Protein AF-A0A7C0YLP0-F1 (afdb_monomer_lite)

Sequence (338 aa):
MDNWIPLNLKWEYGKPENYNTPFTDHGLEYGAGDETVPERSNIDFTGLDNVIIESSHNDIVTDAQKEVIEELTGIEPTEEVRMNIFKKFLLVRIFSPADFMVIVPDGKRVGKDFAGGEAVNEIPGAFYSGFDGDIEFAVIPEPMDGEYKIELEGTGDGEYTLSASFIDDEQDIDRDFTGNIQIGQNQRFNLVYDSEKEEPISDLEPEAVVVSIDSTIADIETIYEKGWITKTSDKKLLIRQLKHLERKLKHFDRKTERIEKLIRKIENNPKINPKKKEKILKRLNQKLEKVSEQRQRTINKRLGSLERILNRIKIKDGISEQGYDIIMSDINYLRNNL

pLDDT: mean 85.92, std 12.03, range [35.47, 97.94]

Radius of gyration: 32.49 Å; chains: 1; bounding box: 109×61×80 Å

Foldseek 3Di:
DDPDDDDPCCADPNAGPCLVPPPDPSSPDDDQCNVHRHCVVVVVDPPDDDDDDPDFPQCCCQRCVQVVCCVVPVDGDPDGDDDCPQQKKKKKKKADDKWKWKQAPVGAIATADPVVRDTGDRAPPKDWPHDPDRMTMIIHGPGDFFKMKMKMAGCAWFKMKIKIWMDGRPDIDIAMDIDTDHHGDMWMWIWGAQPVDPRRIDHTDIPPPLLDLVVLLVLLVVQVVVCQQVDPVLNVVLNVLSVVLVVVVVVLVVVLVVLVVVLVVLVPDPPDDPVRSVVVNVVSVVVNVVSVVVNLVSLCVSLVVSLVSLVVCVVVSRGHPVSSVVSVVSSVSSSVPD

Structure (mmCIF, N/CA/C/O backbone):
data_AF-A0A7C0YLP0-F1
#
_entry.id   AF-A0A7C0YLP0-F1
#
loop_
_atom_site.group_PDB
_atom_site.id
_atom_site.type_symbol
_atom_site.label_atom_id
_atom_site.label_alt_id
_atom_site.label_comp_id
_atom_site.label_asym_id
_atom_site.label_entity_id
_atom_site.label_seq_id
_atom_site.pdbx_PDB_ins_code
_atom_site.Cartn_x
_atom_site.Cartn_y
_atom_site.Cartn_z
_atom_site.occupancy
_atom_site.B_iso_or_equiv
_atom_site.auth_seq_id
_atom_site.auth_comp_id
_atom_site.auth_asym_id
_atom_site.auth_atom_id
_atom_site.pdbx_PDB_model_num
ATOM 1 N N . MET A 1 1 ? 77.241 0.428 -4.604 1.00 35.47 1 MET A N 1
ATOM 2 C CA . MET A 1 1 ? 76.033 0.799 -3.844 1.00 35.47 1 MET A CA 1
ATOM 3 C C . MET A 1 1 ? 74.990 1.092 -4.894 1.00 35.47 1 MET A C 1
ATOM 5 O O . MET A 1 1 ? 74.988 2.187 -5.438 1.00 35.47 1 MET A O 1
ATOM 9 N N . ASP A 1 2 ? 74.250 0.058 -5.284 1.00 35.62 2 ASP A N 1
ATOM 10 C CA . ASP A 1 2 ? 73.202 0.182 -6.291 1.00 35.62 2 ASP A CA 1
ATOM 11 C C . ASP A 1 2 ? 71.990 0.845 -5.648 1.00 35.62 2 ASP A C 1
ATOM 13 O O . ASP A 1 2 ? 71.405 0.324 -4.698 1.00 35.62 2 ASP A O 1
ATOM 17 N N . ASN A 1 3 ? 71.658 2.027 -6.158 1.00 37.34 3 ASN A N 1
ATOM 18 C CA . ASN A 1 3 ? 70.429 2.729 -5.836 1.00 37.34 3 ASN A CA 1
ATOM 19 C C . ASN A 1 3 ? 69.275 1.994 -6.520 1.00 37.34 3 ASN A C 1
ATOM 21 O O . ASN A 1 3 ? 68.977 2.225 -7.690 1.00 37.34 3 ASN A O 1
ATOM 25 N N . TRP A 1 4 ? 68.645 1.090 -5.777 1.00 36.94 4 TRP A N 1
ATOM 26 C CA . TRP A 1 4 ? 67.333 0.556 -6.112 1.00 36.94 4 TRP A CA 1
ATOM 27 C C . TRP A 1 4 ? 66.317 1.697 -5.977 1.00 36.94 4 TRP A C 1
ATOM 29 O O . TRP A 1 4 ? 66.005 2.137 -4.872 1.00 36.94 4 TRP A O 1
ATOM 39 N N . ILE A 1 5 ? 65.854 2.224 -7.108 1.00 39.66 5 ILE A N 1
ATOM 40 C CA . ILE A 1 5 ? 64.680 3.098 -7.161 1.00 39.66 5 ILE A CA 1
ATOM 41 C C . ILE A 1 5 ? 63.473 2.170 -6.953 1.00 39.66 5 ILE A C 1
ATOM 43 O O . ILE A 1 5 ? 63.305 1.257 -7.766 1.00 39.66 5 ILE A O 1
ATOM 47 N N . PRO A 1 6 ? 62.662 2.317 -5.889 1.00 43.72 6 PRO A N 1
ATOM 48 C CA . PRO A 1 6 ? 61.496 1.467 -5.723 1.00 43.72 6 PRO A CA 1
ATOM 49 C C . PRO A 1 6 ? 60.481 1.804 -6.815 1.00 43.72 6 PRO A C 1
ATOM 51 O O . PRO A 1 6 ? 60.233 2.977 -7.099 1.00 43.72 6 PRO A O 1
ATOM 54 N N . LEU A 1 7 ? 59.897 0.766 -7.419 1.00 50.47 7 LEU A N 1
ATOM 55 C CA . LEU A 1 7 ? 58.666 0.903 -8.189 1.00 50.47 7 LEU A CA 1
ATOM 56 C C . LEU A 1 7 ? 57.634 1.658 -7.346 1.00 50.47 7 LEU A C 1
ATOM 58 O O . LEU A 1 7 ? 57.505 1.397 -6.151 1.00 50.47 7 LEU A O 1
ATOM 62 N N . ASN A 1 8 ? 56.916 2.571 -7.994 1.00 56.75 8 ASN A N 1
ATOM 63 C CA . ASN A 1 8 ? 55.817 3.342 -7.426 1.00 56.75 8 ASN A CA 1
ATOM 64 C C . ASN A 1 8 ? 54.749 2.370 -6.874 1.00 56.75 8 ASN A C 1
ATOM 66 O O . ASN A 1 8 ? 53.945 1.820 -7.629 1.00 56.75 8 ASN A O 1
ATOM 70 N N . LEU A 1 9 ? 54.823 2.058 -5.578 1.00 57.59 9 LEU A N 1
ATOM 71 C CA . LEU A 1 9 ? 53.992 1.061 -4.902 1.00 57.59 9 LEU A CA 1
ATOM 72 C C . LEU A 1 9 ? 52.689 1.720 -4.452 1.00 57.59 9 LEU A C 1
ATOM 74 O O . LEU A 1 9 ? 52.486 1.965 -3.268 1.00 57.59 9 LEU A O 1
ATOM 78 N N . LYS A 1 10 ? 51.785 1.929 -5.414 1.00 65.81 10 LYS A N 1
ATOM 79 C CA . LYS A 1 10 ? 50.431 2.454 -5.168 1.00 65.81 10 LYS A CA 1
ATOM 80 C C . LYS A 1 10 ? 49.615 1.611 -4.180 1.00 65.81 10 LYS A C 1
ATOM 82 O O . LYS A 1 10 ? 48.641 2.085 -3.609 1.00 65.81 10 LYS A O 1
ATOM 87 N N . TRP A 1 11 ? 50.021 0.355 -3.980 1.00 66.25 11 TRP A N 1
ATOM 88 C CA . TRP A 1 11 ? 49.381 -0.612 -3.093 1.00 66.25 11 TRP A CA 1
ATOM 89 C C . TRP A 1 11 ? 50.434 -1.402 -2.310 1.00 66.25 11 TRP A C 1
ATOM 91 O O . TRP A 1 11 ? 50.861 -2.485 -2.717 1.00 66.25 11 TRP A O 1
ATOM 101 N N . GLU A 1 12 ? 50.878 -0.866 -1.173 1.00 61.00 12 GLU A N 1
ATOM 102 C CA . GLU A 1 12 ? 51.834 -1.546 -0.294 1.00 61.00 12 GLU A CA 1
ATOM 103 C C . GLU A 1 12 ? 51.082 -2.351 0.783 1.00 61.00 12 GLU A C 1
ATOM 105 O O . GLU A 1 12 ? 50.365 -1.793 1.612 1.00 61.00 12 GLU A O 1
ATOM 110 N N . TYR A 1 13 ? 51.247 -3.680 0.797 1.00 71.06 13 TYR A N 1
ATOM 111 C CA . TYR A 1 13 ? 50.590 -4.607 1.743 1.00 71.06 13 TYR A CA 1
ATOM 112 C C . TYR A 1 13 ? 49.053 -4.653 1.661 1.00 71.06 13 TYR A C 1
ATOM 114 O O . TYR A 1 13 ? 48.384 -4.855 2.675 1.00 71.06 13 TYR A O 1
ATOM 122 N N . GLY A 1 14 ? 48.486 -4.481 0.463 1.00 67.69 14 GLY A N 1
ATOM 123 C CA . GLY A 1 14 ? 47.036 -4.580 0.249 1.00 67.69 14 GLY A CA 1
ATOM 124 C C . GLY A 1 14 ? 46.239 -3.383 0.771 1.00 67.69 14 GLY A C 1
ATOM 125 O O . GLY A 1 14 ? 45.028 -3.484 0.935 1.00 67.69 14 GLY A O 1
ATOM 126 N N . LYS A 1 15 ? 46.910 -2.258 1.032 1.00 71.00 15 LYS A N 1
ATOM 127 C CA . LYS A 1 15 ? 46.286 -0.961 1.306 1.00 71.00 15 LYS A CA 1
ATOM 128 C C . LYS A 1 15 ? 46.794 0.071 0.291 1.00 71.00 15 LYS A C 1
ATOM 130 O O . LYS A 1 15 ? 47.968 -0.021 -0.086 1.00 71.00 15 LYS A O 1
ATOM 135 N N . PRO A 1 16 ? 45.952 1.029 -0.125 1.00 73.31 16 PRO A N 1
ATOM 136 C CA . PRO A 1 16 ? 46.388 2.114 -0.988 1.00 73.31 16 PRO A CA 1
ATOM 137 C C . PRO A 1 16 ? 47.516 2.920 -0.340 1.00 73.31 16 PRO A C 1
ATOM 139 O O . PRO A 1 16 ? 47.592 3.043 0.893 1.00 73.31 16 PRO A O 1
ATOM 142 N N . GLU A 1 17 ? 48.391 3.490 -1.161 1.00 72.62 17 GLU A N 1
ATOM 143 C CA . GLU A 1 17 ? 49.342 4.489 -0.689 1.00 72.62 17 GLU A CA 1
ATOM 144 C C . GLU A 1 17 ? 48.602 5.663 -0.030 1.00 72.62 17 GLU A C 1
ATOM 146 O O . GLU A 1 17 ? 47.469 5.974 -0.366 1.00 72.62 17 GLU A O 1
ATOM 151 N N . ASN A 1 18 ? 49.197 6.291 0.985 1.00 72.75 18 ASN A N 1
ATOM 152 C CA . ASN A 1 18 ? 48.604 7.446 1.675 1.00 72.75 18 ASN A CA 1
ATOM 153 C C . ASN A 1 18 ? 47.229 7.231 2.348 1.00 72.75 18 ASN A C 1
ATOM 155 O O . ASN A 1 18 ? 46.680 8.188 2.886 1.00 72.75 18 ASN A O 1
ATOM 159 N N . TYR A 1 19 ? 46.715 5.997 2.459 1.00 74.12 19 TYR A N 1
ATOM 160 C CA . TYR A 1 19 ? 45.408 5.705 3.076 1.00 74.12 19 TYR A CA 1
ATOM 161 C C . TYR A 1 19 ? 45.197 6.335 4.468 1.00 74.12 19 TYR A C 1
ATOM 163 O O . TYR A 1 19 ? 44.098 6.759 4.807 1.00 74.12 19 TYR A O 1
ATOM 171 N N . ASN A 1 20 ? 46.247 6.451 5.289 1.00 76.06 20 ASN A N 1
ATOM 172 C CA . ASN A 1 20 ? 46.161 7.052 6.630 1.00 76.06 20 ASN A CA 1
ATOM 173 C C . ASN A 1 20 ? 46.628 8.518 6.691 1.00 76.06 20 ASN A C 1
ATOM 175 O O . ASN A 1 20 ? 46.744 9.072 7.785 1.00 76.06 20 ASN A O 1
ATOM 179 N N . THR A 1 21 ? 46.945 9.137 5.553 1.00 76.12 21 THR A N 1
ATOM 180 C CA . THR A 1 21 ? 47.489 10.496 5.488 1.00 76.12 21 THR A CA 1
ATOM 181 C C . THR A 1 21 ? 46.343 11.509 5.378 1.00 76.12 21 THR A C 1
ATOM 183 O O . THR A 1 21 ? 45.609 11.495 4.390 1.00 76.12 21 THR A O 1
ATOM 186 N N . PRO A 1 22 ? 46.163 12.411 6.363 1.00 64.31 22 PRO A N 1
ATOM 187 C CA . PRO A 1 22 ? 45.116 13.428 6.307 1.00 64.31 22 PRO A CA 1
ATOM 188 C C . PRO A 1 22 ? 45.307 14.378 5.118 1.00 64.31 22 PRO A C 1
ATOM 190 O O . PRO A 1 22 ? 46.433 14.791 4.845 1.00 64.31 22 PRO A O 1
ATOM 193 N N . PHE A 1 23 ? 44.204 14.782 4.479 1.00 68.56 23 PHE A N 1
ATOM 194 C CA . PHE A 1 23 ? 44.177 15.721 3.343 1.00 68.56 23 PHE A CA 1
ATOM 195 C C . PHE A 1 23 ? 44.865 15.210 2.063 1.00 68.56 23 PHE A C 1
ATOM 197 O O . PHE A 1 23 ? 45.427 15.999 1.305 1.00 68.56 23 PHE A O 1
ATOM 204 N N . THR A 1 24 ? 44.810 13.900 1.822 1.00 73.12 24 THR A N 1
ATOM 205 C CA . THR A 1 24 ? 45.203 13.272 0.550 1.00 73.12 24 THR A CA 1
ATOM 206 C C . THR A 1 24 ? 43.999 12.567 -0.076 1.00 73.12 24 THR A C 1
ATOM 208 O O . THR A 1 24 ? 42.928 12.521 0.528 1.00 73.12 24 THR A O 1
ATOM 211 N N . ASP A 1 25 ? 44.165 12.014 -1.271 1.00 61.22 25 ASP A N 1
ATOM 212 C CA . ASP A 1 25 ? 43.184 11.132 -1.919 1.00 61.22 25 ASP A CA 1
ATOM 213 C C . ASP A 1 25 ? 43.055 9.758 -1.235 1.00 61.22 25 ASP A C 1
ATOM 215 O O . ASP A 1 25 ? 42.275 8.919 -1.676 1.00 61.22 25 ASP A O 1
ATOM 219 N N . HIS A 1 26 ? 43.810 9.513 -0.155 1.00 74.44 26 HIS A N 1
ATOM 220 C CA . HIS A 1 26 ? 43.856 8.234 0.548 1.00 74.44 26 HIS A CA 1
ATOM 221 C C . HIS A 1 26 ? 44.195 7.048 -0.380 1.00 74.44 26 HIS A C 1
ATOM 223 O O . HIS A 1 26 ? 43.825 5.911 -0.079 1.00 74.44 26 HIS A O 1
ATOM 229 N N . GLY A 1 27 ? 44.896 7.318 -1.489 1.00 68.19 27 GLY A N 1
ATOM 230 C CA . GLY A 1 27 ? 45.290 6.337 -2.498 1.00 68.19 27 GLY A CA 1
ATOM 231 C C . GLY A 1 27 ? 44.167 5.883 -3.432 1.00 68.19 27 GLY A C 1
ATOM 232 O O . GLY A 1 27 ? 44.321 4.867 -4.110 1.00 68.19 27 GLY A O 1
ATOM 233 N N . LEU A 1 28 ? 43.045 6.611 -3.488 1.00 65.81 28 LEU A N 1
ATOM 234 C CA . LEU A 1 28 ? 42.048 6.483 -4.557 1.00 65.81 28 LEU A CA 1
ATOM 235 C C . LEU A 1 28 ? 42.566 7.171 -5.826 1.00 65.81 28 LEU A C 1
ATOM 237 O O . LEU A 1 28 ? 42.158 8.277 -6.171 1.00 65.81 28 LEU A O 1
ATOM 241 N N . GLU A 1 29 ? 43.488 6.504 -6.513 1.00 67.38 29 GLU A N 1
ATOM 242 C CA . GLU A 1 29 ? 43.955 6.919 -7.831 1.00 67.38 29 GLU A CA 1
ATOM 243 C C . GLU A 1 29 ? 43.323 6.037 -8.905 1.00 67.38 29 GLU A C 1
ATOM 245 O O . GLU A 1 29 ? 43.535 4.823 -8.902 1.00 67.38 29 GLU A O 1
ATOM 250 N N . TYR A 1 30 ? 42.619 6.649 -9.859 1.00 64.44 30 TYR A N 1
ATOM 251 C CA . TYR A 1 30 ? 42.184 5.948 -11.063 1.00 64.44 30 TYR A CA 1
ATOM 252 C C . TYR A 1 30 ? 43.408 5.496 -11.874 1.00 64.44 30 TYR A C 1
ATOM 254 O O . TYR A 1 30 ? 44.269 6.289 -12.272 1.00 64.44 30 TYR A O 1
ATOM 262 N N . GLY A 1 31 ? 43.514 4.191 -12.079 1.00 66.44 31 GLY A N 1
ATOM 263 C CA . GLY A 1 31 ? 44.434 3.551 -12.997 1.00 66.44 31 GLY A CA 1
ATOM 264 C C . GLY A 1 31 ? 43.904 3.542 -14.429 1.00 66.44 31 GLY A C 1
ATOM 265 O O . GLY A 1 31 ? 42.732 3.792 -14.708 1.00 66.44 31 GLY A O 1
ATOM 266 N N . ALA A 1 32 ? 44.789 3.203 -15.367 1.00 62.12 32 ALA A N 1
ATOM 267 C CA . ALA A 1 32 ? 44.358 2.859 -16.715 1.00 62.12 32 ALA A CA 1
ATOM 268 C C . ALA A 1 32 ? 43.469 1.615 -16.624 1.00 62.12 32 ALA A C 1
ATOM 270 O O . ALA A 1 32 ? 43.961 0.553 -16.237 1.00 62.12 32 ALA A O 1
ATOM 271 N N . GLY A 1 33 ? 42.197 1.738 -16.993 1.00 63.22 33 GLY A N 1
ATOM 272 C CA . GLY A 1 33 ? 41.247 0.636 -16.869 1.00 63.22 33 GLY A CA 1
ATOM 273 C C . GLY A 1 33 ? 40.014 0.930 -16.018 1.00 63.22 33 GLY A C 1
ATOM 274 O O . GLY A 1 33 ? 39.026 0.209 -16.121 1.00 63.22 33 GLY A O 1
ATOM 275 N N . ASP A 1 34 ? 40.086 1.950 -15.160 1.00 65.88 34 ASP A N 1
ATOM 276 C CA . ASP A 1 34 ? 39.103 2.108 -14.083 1.00 65.88 34 ASP A CA 1
ATOM 277 C C . ASP A 1 34 ? 37.809 2.805 -14.536 1.00 65.88 34 ASP A C 1
ATOM 279 O O . ASP A 1 34 ? 36.763 2.595 -13.931 1.00 65.88 34 ASP A O 1
ATOM 283 N N . GLU A 1 35 ? 37.857 3.579 -15.624 1.00 65.31 35 GLU A N 1
ATOM 284 C CA . GLU A 1 35 ? 36.665 4.146 -16.280 1.00 65.31 35 GLU A CA 1
ATOM 285 C C . GLU A 1 35 ? 36.231 3.316 -17.504 1.00 65.31 35 GLU A C 1
ATOM 287 O O . GLU A 1 35 ? 35.051 3.231 -17.827 1.00 65.31 35 GLU A O 1
ATOM 292 N N . THR A 1 36 ? 37.187 2.687 -18.195 1.00 65.06 36 THR A N 1
ATOM 293 C CA . THR A 1 36 ? 36.993 1.889 -19.420 1.00 65.06 36 THR A CA 1
ATOM 294 C C . THR A 1 36 ? 38.102 0.846 -19.538 1.00 65.06 36 THR A C 1
ATOM 296 O O . THR A 1 36 ? 39.122 0.976 -18.876 1.00 65.06 36 THR A O 1
ATOM 299 N N . VAL A 1 37 ? 37.970 -0.169 -20.399 1.00 66.12 37 VAL A N 1
ATOM 300 C CA . VAL A 1 37 ? 39.034 -1.173 -20.617 1.00 66.12 37 VAL A CA 1
ATOM 301 C C . VAL A 1 37 ? 40.363 -0.485 -20.986 1.00 66.12 37 VAL A C 1
ATOM 303 O O . VAL A 1 37 ? 40.388 0.324 -21.912 1.00 66.12 37 VAL A O 1
ATOM 306 N N . PRO A 1 38 ? 41.495 -0.807 -20.326 1.00 69.44 38 PRO A N 1
ATOM 307 C CA . PRO A 1 38 ? 42.743 -0.105 -20.593 1.00 69.44 38 PRO A CA 1
ATOM 308 C C . PRO A 1 38 ? 43.252 -0.404 -22.002 1.00 69.44 38 PRO A C 1
ATOM 310 O O . PRO A 1 38 ? 43.306 -1.574 -22.386 1.00 69.44 38 PRO A O 1
ATOM 313 N N . GLU A 1 39 ? 43.750 0.617 -22.712 1.00 67.00 39 GLU A N 1
ATOM 314 C CA . GLU A 1 39 ? 44.355 0.484 -24.054 1.00 67.00 39 GLU A CA 1
ATOM 315 C C . GLU A 1 39 ? 45.426 -0.613 -24.112 1.00 67.00 39 GLU A C 1
ATOM 317 O O . GLU A 1 39 ? 45.575 -1.312 -25.113 1.00 67.00 39 GLU A O 1
ATOM 322 N N . ARG A 1 40 ? 46.145 -0.831 -23.003 1.00 68.94 40 ARG A N 1
ATOM 323 C CA . ARG A 1 40 ? 47.145 -1.897 -22.879 1.00 68.94 40 ARG A CA 1
ATOM 324 C C . ARG A 1 40 ? 46.578 -3.295 -23.145 1.00 68.94 40 ARG A C 1
ATOM 326 O O . ARG A 1 40 ? 47.308 -4.128 -23.668 1.00 68.94 40 ARG A O 1
ATOM 333 N N . SER A 1 41 ? 45.307 -3.541 -22.834 1.00 67.69 41 SER A N 1
ATOM 334 C CA . SER A 1 41 ? 44.639 -4.817 -23.130 1.00 67.69 41 SER A CA 1
ATOM 335 C C . SER A 1 41 ? 44.500 -5.070 -24.633 1.00 67.69 41 SER A C 1
ATOM 337 O O . SER A 1 41 ? 44.342 -6.216 -25.039 1.00 67.69 41 SER A O 1
ATOM 339 N N . ASN A 1 42 ? 44.578 -4.015 -25.451 1.00 68.00 42 ASN A N 1
ATOM 340 C CA . ASN A 1 42 ? 44.525 -4.086 -26.907 1.00 68.00 42 ASN A CA 1
ATOM 341 C C . ASN A 1 42 ? 45.931 -4.114 -27.553 1.00 68.00 42 ASN A C 1
ATOM 343 O O . ASN A 1 42 ? 46.138 -4.744 -28.583 1.00 68.00 42 ASN A O 1
ATOM 347 N N . ILE A 1 43 ? 46.934 -3.488 -26.921 1.00 66.75 43 ILE A N 1
ATOM 348 C CA . ILE A 1 43 ? 48.304 -3.338 -27.466 1.00 66.75 43 ILE A CA 1
ATOM 349 C C . ILE A 1 43 ? 49.049 -4.677 -27.662 1.00 66.75 43 ILE A C 1
ATOM 351 O O . ILE A 1 43 ? 49.944 -4.757 -28.505 1.00 66.75 43 ILE A O 1
ATOM 355 N N . ASP A 1 44 ? 48.691 -5.735 -26.928 1.00 68.75 44 ASP A N 1
ATOM 356 C CA . ASP A 1 44 ? 49.361 -7.043 -27.032 1.00 68.75 44 ASP A CA 1
ATOM 357 C C . ASP A 1 44 ? 48.915 -7.870 -28.263 1.00 68.75 44 ASP A C 1
ATOM 359 O O . ASP A 1 44 ? 49.525 -8.900 -28.578 1.00 68.75 44 ASP A O 1
ATOM 363 N N . PHE A 1 45 ? 47.902 -7.414 -29.011 1.00 72.19 45 PHE A N 1
ATOM 364 C CA . PHE A 1 45 ? 47.494 -8.022 -30.277 1.00 72.19 45 PHE A CA 1
ATOM 365 C C . PHE A 1 45 ? 48.296 -7.427 -31.444 1.00 72.19 45 PHE A C 1
ATOM 367 O O . PHE A 1 45 ? 48.057 -6.315 -31.904 1.00 72.19 45 PHE A O 1
ATOM 374 N N . THR A 1 46 ? 49.283 -8.179 -31.939 1.00 75.56 46 THR A N 1
ATOM 375 C CA . THR A 1 46 ? 50.138 -7.743 -33.059 1.00 75.56 46 THR A CA 1
ATOM 376 C C . THR A 1 46 ? 49.620 -8.250 -34.404 1.00 75.56 46 THR A C 1
ATOM 378 O O . THR A 1 46 ? 49.223 -9.407 -34.525 1.00 75.56 46 THR A O 1
ATOM 381 N N . GLY A 1 47 ? 49.671 -7.396 -35.433 1.00 75.31 47 GLY A N 1
ATOM 382 C CA . GLY A 1 47 ? 49.258 -7.748 -36.798 1.00 75.31 47 GLY A CA 1
ATOM 383 C C . GLY A 1 47 ? 47.752 -7.656 -37.066 1.00 75.31 47 GLY A C 1
ATOM 384 O O . GLY A 1 47 ? 47.303 -8.211 -38.064 1.00 75.31 47 GLY A O 1
ATOM 385 N N . LEU A 1 48 ? 47.006 -6.976 -36.192 1.00 76.56 48 LEU A N 1
ATOM 386 C CA . LEU A 1 48 ? 45.598 -6.623 -36.374 1.00 76.56 48 LEU A CA 1
ATOM 387 C C . LEU A 1 48 ? 45.459 -5.098 -36.438 1.00 76.56 48 LEU A C 1
ATOM 389 O O . LEU A 1 48 ? 46.266 -4.381 -35.839 1.00 76.56 48 LEU A O 1
ATOM 393 N N . ASP A 1 49 ? 44.442 -4.621 -37.150 1.00 76.31 49 ASP A N 1
ATOM 394 C CA . ASP A 1 49 ? 44.091 -3.205 -37.168 1.00 76.31 49 ASP A CA 1
ATOM 395 C C . ASP A 1 49 ? 43.284 -2.852 -35.913 1.00 76.31 49 ASP A C 1
ATOM 397 O O . ASP A 1 49 ? 42.361 -3.565 -35.516 1.00 76.31 49 ASP A O 1
ATOM 401 N N . ASN A 1 50 ? 43.652 -1.743 -35.269 1.00 75.19 50 ASN A N 1
ATOM 402 C CA . ASN A 1 50 ? 42.917 -1.224 -34.123 1.00 75.19 50 ASN A CA 1
ATOM 403 C C . ASN A 1 50 ? 41.753 -0.371 -34.604 1.00 75.19 50 ASN A C 1
ATOM 405 O O . ASN A 1 50 ? 41.964 0.667 -35.232 1.00 75.19 50 ASN A O 1
ATOM 409 N N . VAL A 1 51 ? 40.545 -0.777 -34.229 1.00 77.31 51 VAL A N 1
ATOM 410 C CA . VAL A 1 51 ? 39.325 -0.021 -34.491 1.00 77.31 51 VAL A CA 1
ATOM 411 C C . VAL A 1 51 ? 38.841 0.608 -33.188 1.00 77.31 51 VAL A C 1
ATOM 413 O O . VAL A 1 51 ? 38.646 -0.082 -32.189 1.00 77.31 51 VAL A O 1
ATOM 416 N N . ILE A 1 52 ? 38.713 1.935 -33.186 1.00 78.06 52 ILE A N 1
ATOM 417 C CA . ILE A 1 52 ? 38.211 2.711 -32.050 1.00 78.06 52 ILE A CA 1
ATOM 418 C C . ILE A 1 52 ? 36.897 3.344 -32.486 1.00 78.06 52 ILE A C 1
ATOM 420 O O . ILE A 1 52 ? 36.881 4.170 -33.397 1.00 78.06 52 ILE A O 1
ATOM 424 N N . ILE A 1 53 ? 35.819 2.960 -31.811 1.00 81.69 53 ILE A N 1
ATOM 425 C CA . ILE A 1 53 ? 34.467 3.439 -32.082 1.00 81.69 53 ILE A CA 1
ATOM 426 C C . ILE A 1 53 ? 34.038 4.283 -30.886 1.00 81.69 53 ILE A C 1
ATOM 428 O O . ILE A 1 53 ? 33.935 3.775 -29.769 1.00 81.69 53 ILE A O 1
ATOM 432 N N . GLU A 1 54 ? 33.796 5.572 -31.110 1.00 81.94 54 GLU A N 1
ATOM 433 C CA . GLU A 1 54 ? 33.161 6.429 -30.109 1.00 81.94 54 GLU A CA 1
ATOM 434 C C . GLU A 1 54 ? 31.663 6.110 -30.070 1.00 81.94 54 GLU A C 1
ATOM 436 O O . GLU A 1 54 ? 30.910 6.520 -30.951 1.00 81.94 54 GLU A O 1
ATOM 441 N N . SER A 1 55 ? 31.236 5.347 -29.064 1.00 78.94 55 SER A N 1
ATOM 442 C CA . SER A 1 55 ? 29.845 4.927 -28.892 1.00 78.94 55 SER A CA 1
ATOM 443 C C . SER A 1 55 ? 29.484 4.814 -27.411 1.00 78.94 55 SER A C 1
ATOM 445 O O . SER A 1 55 ? 30.357 4.626 -26.559 1.00 78.94 55 SER A O 1
ATOM 447 N N . SER A 1 56 ? 28.193 4.940 -27.099 1.00 74.00 56 SER A N 1
ATOM 448 C CA . SER A 1 56 ? 27.671 4.657 -25.761 1.00 74.00 56 SER A CA 1
ATOM 449 C C . SER A 1 56 ? 27.753 3.151 -25.474 1.00 74.00 56 SER A C 1
ATOM 451 O O . SER A 1 56 ? 27.823 2.326 -26.389 1.00 74.00 56 SER A O 1
ATOM 453 N N . HIS A 1 57 ? 27.711 2.755 -24.198 1.00 71.12 57 HIS A N 1
ATOM 454 C CA . HIS A 1 57 ? 27.742 1.331 -23.841 1.00 71.12 57 HIS A CA 1
ATOM 455 C C . HIS A 1 57 ? 26.570 0.549 -24.462 1.00 71.12 57 HIS A C 1
ATOM 457 O O . HIS A 1 57 ? 26.732 -0.608 -24.848 1.00 71.12 57 HIS A O 1
ATOM 463 N N . ASN A 1 58 ? 25.412 1.198 -24.605 1.00 70.06 58 ASN A N 1
ATOM 464 C CA . ASN A 1 58 ? 24.211 0.600 -25.180 1.00 70.06 58 ASN A CA 1
ATOM 465 C C . ASN A 1 58 ? 24.234 0.576 -26.715 1.00 70.06 58 ASN A C 1
ATOM 467 O O . ASN A 1 58 ? 23.673 -0.340 -27.316 1.00 70.06 58 ASN A O 1
ATOM 471 N N . ASP A 1 59 ? 24.920 1.519 -27.363 1.00 77.94 59 ASP A N 1
ATOM 472 C CA . ASP A 1 59 ? 24.964 1.606 -28.823 1.00 77.94 59 ASP A CA 1
ATOM 473 C C . ASP A 1 59 ? 26.154 0.868 -29.447 1.00 77.94 59 ASP A C 1
ATOM 475 O O . ASP A 1 59 ? 26.106 0.581 -30.642 1.00 77.94 59 ASP A O 1
ATOM 479 N N . ILE A 1 60 ? 27.174 0.474 -28.673 1.00 81.44 60 ILE A N 1
ATOM 480 C CA . ILE A 1 60 ? 28.441 -0.048 -29.218 1.00 81.44 60 ILE A CA 1
ATOM 481 C C . ILE A 1 60 ? 28.264 -1.239 -30.165 1.00 81.44 60 ILE A C 1
ATOM 483 O O . ILE A 1 60 ? 28.937 -1.323 -31.186 1.00 81.44 60 ILE A O 1
ATOM 487 N N . VAL A 1 61 ? 27.325 -2.146 -29.881 1.00 83.44 61 VAL A N 1
ATOM 488 C CA . VAL A 1 61 ? 27.042 -3.298 -30.756 1.00 83.44 61 VAL A CA 1
ATOM 489 C C . VAL A 1 61 ? 26.395 -2.849 -32.067 1.00 83.44 61 VAL A C 1
ATOM 491 O O . VAL A 1 61 ? 26.675 -3.406 -33.128 1.00 83.44 61 VAL A O 1
ATOM 494 N N . THR A 1 62 ? 25.531 -1.838 -31.997 1.00 84.25 62 THR A N 1
ATOM 495 C CA . THR A 1 62 ? 24.849 -1.265 -33.158 1.00 84.25 62 THR A CA 1
ATOM 496 C C . THR A 1 62 ? 25.821 -0.448 -34.000 1.00 84.25 62 THR A C 1
ATOM 498 O O . THR A 1 62 ? 25.851 -0.617 -35.216 1.00 84.25 62 THR A O 1
ATOM 501 N N . ASP A 1 63 ? 26.637 0.396 -33.378 1.00 86.50 63 ASP A N 1
ATOM 502 C CA . ASP A 1 63 ? 27.582 1.267 -34.074 1.00 86.50 63 ASP A CA 1
ATOM 503 C C . ASP A 1 63 ? 28.742 0.458 -34.681 1.00 86.50 63 ASP A C 1
ATOM 505 O O . ASP A 1 63 ? 29.158 0.736 -35.804 1.00 86.50 63 ASP A O 1
ATOM 509 N N . ALA A 1 64 ? 29.176 -0.625 -34.023 1.00 88.19 64 ALA A N 1
ATOM 510 C CA . ALA A 1 64 ? 30.196 -1.537 -34.548 1.00 88.19 64 ALA A CA 1
ATOM 511 C C . ALA A 1 64 ? 29.701 -2.490 -35.645 1.00 88.19 64 ALA A C 1
ATOM 513 O O . ALA A 1 64 ? 30.510 -3.169 -36.280 1.00 88.19 64 ALA A O 1
ATOM 514 N N . GLN A 1 65 ? 28.386 -2.586 -35.886 1.00 89.50 65 GLN A N 1
ATOM 515 C CA . GLN A 1 65 ? 27.830 -3.654 -36.724 1.00 89.50 65 GLN A CA 1
ATOM 516 C C . GLN A 1 65 ? 28.410 -3.663 -38.145 1.00 89.50 65 GLN A C 1
ATOM 518 O O . GLN A 1 65 ? 28.661 -4.732 -38.698 1.00 89.50 65 GLN A O 1
ATOM 523 N N . LYS A 1 66 ? 28.624 -2.483 -38.740 1.00 89.00 66 LYS A N 1
ATOM 524 C CA . LYS A 1 66 ? 29.068 -2.367 -40.134 1.00 89.00 66 LYS A CA 1
ATOM 525 C C . LYS A 1 66 ? 30.510 -2.814 -40.289 1.00 89.00 66 LYS A C 1
ATOM 527 O O . LYS A 1 66 ? 30.778 -3.652 -41.141 1.00 89.00 66 LYS A O 1
ATOM 532 N N . GLU A 1 67 ? 31.385 -2.322 -39.419 1.00 87.94 67 GLU A N 1
ATOM 533 C CA . GLU A 1 67 ? 32.809 -2.661 -39.410 1.00 87.94 67 GLU A CA 1
ATOM 534 C C . GLU A 1 67 ? 33.017 -4.153 -39.134 1.00 87.94 67 GLU A C 1
ATOM 536 O O . GLU A 1 67 ? 33.776 -4.817 -39.833 1.00 87.94 67 GLU A O 1
ATOM 541 N N . VAL A 1 68 ? 32.267 -4.726 -38.184 1.00 88.12 68 VAL A N 1
ATOM 542 C CA . VAL A 1 68 ? 32.323 -6.169 -37.902 1.00 88.12 68 VAL A CA 1
ATOM 543 C C . VAL A 1 68 ? 31.850 -6.993 -39.105 1.00 88.12 68 VAL A C 1
ATOM 545 O O . VAL A 1 68 ? 32.465 -8.005 -39.439 1.00 88.12 68 VAL A O 1
ATOM 548 N N . ILE A 1 69 ? 30.762 -6.598 -39.773 1.00 89.62 69 ILE A N 1
ATOM 549 C CA . ILE A 1 69 ? 30.257 -7.321 -40.952 1.00 89.62 69 ILE A CA 1
ATOM 550 C C . ILE A 1 69 ? 31.215 -7.174 -42.138 1.00 89.62 69 ILE A C 1
ATOM 552 O O . ILE A 1 69 ? 31.445 -8.159 -42.843 1.00 89.62 69 ILE A O 1
ATOM 556 N N . GLU A 1 70 ? 31.782 -5.988 -42.357 1.00 91.25 70 GLU A N 1
ATOM 557 C CA . GLU A 1 70 ? 32.782 -5.755 -43.397 1.00 91.25 70 GLU A CA 1
ATOM 558 C C . GLU A 1 70 ? 34.014 -6.629 -43.168 1.00 91.25 70 GLU A C 1
ATOM 560 O O . GLU A 1 70 ? 34.409 -7.349 -44.080 1.00 91.25 70 GLU A O 1
ATOM 565 N N . GLU A 1 71 ? 34.551 -6.670 -41.950 1.00 88.75 71 GLU A N 1
ATOM 566 C CA . GLU A 1 71 ? 35.715 -7.497 -41.618 1.00 88.75 71 GLU A CA 1
ATOM 567 C C . GLU A 1 71 ? 35.427 -8.996 -41.822 1.00 88.75 71 GLU A C 1
ATOM 569 O O . GLU A 1 71 ? 36.243 -9.744 -42.364 1.00 88.75 71 GLU A O 1
ATOM 574 N N . LEU A 1 72 ? 34.228 -9.456 -41.449 1.00 89.38 72 LEU A N 1
ATOM 575 C CA . LEU A 1 72 ? 33.847 -10.865 -41.581 1.00 89.38 72 LEU A CA 1
ATOM 576 C C . LEU A 1 72 ? 33.514 -11.288 -43.019 1.00 89.38 72 LEU A C 1
ATOM 578 O O . LEU A 1 72 ? 33.632 -12.472 -43.348 1.00 89.38 72 LEU A O 1
ATOM 582 N N . THR A 1 73 ? 33.045 -10.369 -43.866 1.00 93.25 73 THR A N 1
ATOM 583 C CA . THR A 1 73 ? 32.491 -10.706 -45.193 1.00 93.25 73 THR A CA 1
ATOM 584 C C . THR A 1 73 ? 33.243 -10.084 -46.369 1.00 93.25 73 THR A C 1
ATOM 586 O O . THR A 1 73 ? 33.037 -10.499 -47.512 1.00 93.25 73 THR A O 1
ATOM 589 N N . GLY A 1 74 ? 34.120 -9.116 -46.107 1.00 92.19 74 GLY A N 1
ATOM 590 C CA . GLY A 1 74 ? 34.788 -8.275 -47.100 1.00 92.19 74 GLY A CA 1
ATOM 591 C C . GLY A 1 74 ? 33.855 -7.291 -47.813 1.00 92.19 74 GLY A C 1
ATOM 592 O O . GLY A 1 74 ? 34.231 -6.756 -48.857 1.00 92.19 74 GLY A O 1
ATOM 593 N N . ILE A 1 75 ? 32.622 -7.114 -47.327 1.00 92.19 75 ILE A N 1
ATOM 594 C CA . ILE A 1 75 ? 31.601 -6.259 -47.935 1.00 92.19 75 ILE A CA 1
ATOM 595 C C . ILE A 1 75 ? 30.975 -5.395 -46.846 1.00 92.19 75 ILE A C 1
ATOM 597 O O . ILE A 1 75 ? 30.330 -5.910 -45.934 1.00 92.19 75 ILE A O 1
ATOM 601 N N . GLU A 1 76 ? 31.104 -4.079 -46.987 1.00 88.12 76 GLU A N 1
ATOM 602 C CA . GLU A 1 76 ? 30.420 -3.139 -46.107 1.00 88.12 76 GLU A CA 1
ATOM 603 C C . GLU A 1 76 ? 28.895 -3.210 -46.340 1.00 88.12 76 GLU A C 1
ATOM 605 O O . GLU A 1 76 ? 28.421 -3.042 -47.475 1.00 88.12 76 GLU A O 1
ATOM 610 N N . PRO A 1 77 ? 28.091 -3.486 -45.300 1.00 88.88 77 PRO A N 1
ATOM 611 C CA . PRO A 1 77 ? 26.643 -3.534 -45.432 1.00 88.88 77 PRO A CA 1
ATOM 612 C C . PRO A 1 77 ? 26.061 -2.131 -45.664 1.00 88.88 77 PRO A C 1
ATOM 614 O O . PRO A 1 77 ? 26.375 -1.168 -44.968 1.00 88.88 77 PRO A O 1
ATOM 617 N N . THR A 1 78 ? 25.140 -2.017 -46.625 1.00 87.88 78 THR A N 1
ATOM 618 C CA . THR A 1 78 ? 24.492 -0.739 -46.980 1.00 87.88 78 THR A CA 1
ATOM 619 C C . THR A 1 78 ? 23.361 -0.339 -46.039 1.00 87.88 78 THR A C 1
ATOM 621 O O . THR A 1 78 ? 22.906 0.804 -46.065 1.00 87.88 78 THR A O 1
ATOM 624 N N . GLU A 1 79 ? 22.865 -1.287 -45.249 1.00 85.12 79 GLU A N 1
ATOM 625 C CA . GLU A 1 79 ? 21.769 -1.087 -44.309 1.00 85.12 79 GLU A CA 1
ATOM 626 C C . GLU A 1 79 ? 22.281 -1.234 -42.882 1.00 85.12 79 GLU A C 1
ATOM 628 O O . GLU A 1 79 ? 23.129 -2.074 -42.590 1.00 85.12 79 GLU A O 1
ATOM 633 N N . GLU A 1 80 ? 21.746 -0.404 -41.996 1.00 82.19 80 GLU A N 1
ATOM 634 C CA . GLU A 1 80 ? 22.013 -0.456 -40.567 1.00 82.19 80 GLU A CA 1
ATOM 635 C C . GLU A 1 80 ? 20.739 -0.890 -39.859 1.00 82.19 80 GLU A C 1
ATOM 637 O O . GLU A 1 80 ? 19.678 -0.284 -40.040 1.00 82.19 80 GLU A O 1
ATOM 642 N N . VAL A 1 81 ? 20.836 -1.936 -39.047 1.00 80.44 81 VAL A N 1
ATOM 643 C CA . VAL A 1 81 ? 19.726 -2.372 -38.211 1.00 80.44 81 VAL A CA 1
ATOM 644 C C . VAL A 1 81 ? 19.920 -1.755 -36.837 1.00 80.44 81 VAL A C 1
ATOM 646 O O . VAL A 1 81 ? 20.741 -2.214 -36.048 1.00 80.44 81 VAL A O 1
ATOM 649 N N . ARG A 1 82 ? 19.140 -0.713 -36.541 1.00 75.75 82 ARG A N 1
ATOM 650 C CA . ARG A 1 82 ? 18.990 -0.208 -35.174 1.00 75.75 82 ARG A CA 1
ATOM 651 C C . ARG A 1 82 ? 17.792 -0.888 -34.536 1.00 75.75 82 ARG A C 1
ATOM 653 O O . ARG A 1 82 ? 16.646 -0.534 -34.814 1.00 75.75 82 ARG A O 1
ATOM 660 N N . MET A 1 83 ? 18.049 -1.889 -33.702 1.00 64.88 83 MET A N 1
ATOM 661 C CA . MET A 1 83 ? 17.027 -2.338 -32.763 1.00 64.88 83 MET A CA 1
ATOM 662 C C . MET A 1 83 ? 16.938 -1.285 -31.665 1.00 64.88 83 MET A C 1
ATOM 664 O O . MET A 1 83 ? 17.962 -0.832 -31.170 1.00 64.88 83 MET A O 1
ATOM 668 N N . ASN A 1 84 ? 15.724 -0.842 -31.337 1.00 57.41 84 ASN A N 1
ATOM 669 C CA . ASN A 1 84 ? 15.518 0.128 -30.270 1.00 57.41 84 ASN A CA 1
ATOM 670 C C . ASN A 1 84 ? 15.804 -0.584 -28.942 1.00 57.41 84 ASN A C 1
ATOM 672 O O . ASN A 1 84 ? 14.921 -1.222 -28.371 1.00 57.41 84 ASN A O 1
ATOM 676 N N . ILE A 1 85 ? 17.064 -0.560 -28.521 1.00 67.44 85 ILE A N 1
ATOM 677 C CA . ILE A 1 85 ? 17.456 -0.931 -27.170 1.00 67.44 85 ILE A CA 1
ATOM 678 C C . ILE A 1 85 ? 16.855 0.172 -26.303 1.00 67.44 85 ILE A C 1
ATOM 680 O O . ILE A 1 85 ? 17.026 1.355 -26.600 1.00 67.44 85 ILE A O 1
ATOM 684 N N . PHE A 1 86 ? 16.020 -0.204 -25.338 1.00 69.06 86 PHE A N 1
ATOM 685 C CA . PHE A 1 86 ? 15.357 0.769 -24.478 1.00 69.06 86 PHE A CA 1
ATOM 686 C C . PHE A 1 86 ? 16.422 1.635 -23.810 1.00 69.06 86 PHE A C 1
ATOM 688 O O . PHE A 1 86 ? 17.336 1.098 -23.191 1.00 69.06 86 PHE A O 1
ATOM 695 N N . LYS A 1 87 ? 16.313 2.956 -23.963 1.00 80.44 87 LYS A N 1
ATOM 696 C CA . LYS A 1 87 ? 17.310 3.899 -23.435 1.00 80.44 87 LYS A CA 1
ATOM 697 C C . LYS A 1 87 ? 17.220 4.033 -21.928 1.00 80.44 87 LYS A C 1
ATOM 699 O O . LYS A 1 87 ? 18.171 4.416 -21.266 1.00 80.44 87 LYS A O 1
ATOM 704 N N . LYS A 1 88 ? 16.030 3.751 -21.413 1.00 88.69 88 LYS A N 1
ATOM 705 C CA . LYS A 1 88 ? 15.699 3.827 -20.005 1.00 88.69 88 LYS A CA 1
ATOM 706 C C . LYS A 1 88 ? 14.707 2.743 -19.639 1.00 88.69 88 LYS A C 1
ATOM 708 O O . LYS A 1 88 ? 13.806 2.411 -20.420 1.00 88.69 88 LYS A O 1
ATOM 713 N N . PHE A 1 89 ? 14.837 2.218 -18.434 1.00 91.69 89 PHE A N 1
ATOM 714 C CA . PHE A 1 89 ? 13.895 1.250 -17.903 1.00 91.69 89 PHE A CA 1
ATOM 715 C C . PHE A 1 89 ? 13.701 1.427 -16.405 1.00 91.69 89 PHE A C 1
ATOM 717 O O . PHE A 1 89 ? 14.596 1.835 -15.669 1.00 91.69 89 PHE A O 1
ATOM 724 N N . LEU A 1 90 ? 12.486 1.108 -15.973 1.00 95.38 90 LEU A N 1
ATOM 725 C CA . LEU A 1 90 ? 12.133 0.984 -14.572 1.00 95.38 90 LEU A CA 1
ATOM 726 C C . LE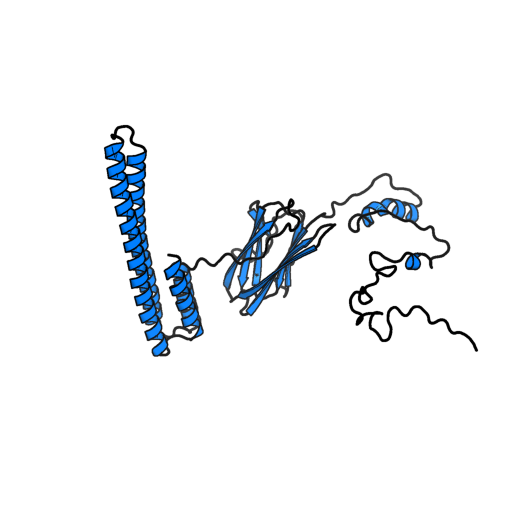U A 1 90 ? 12.120 -0.504 -14.215 1.00 95.38 90 LEU A C 1
ATOM 728 O O . LEU A 1 90 ? 11.378 -1.286 -14.811 1.00 95.38 90 LEU A O 1
ATOM 732 N N . LEU A 1 91 ? 12.941 -0.891 -13.247 1.00 95.56 91 LEU A N 1
ATOM 733 C CA . LEU A 1 91 ? 13.022 -2.241 -12.710 1.00 95.56 91 LEU A CA 1
ATOM 734 C C . LEU A 1 91 ? 12.357 -2.268 -11.334 1.00 95.56 91 LEU A C 1
ATOM 736 O O . LEU A 1 91 ? 12.824 -1.619 -10.407 1.00 95.56 91 LEU A O 1
ATOM 740 N N . VAL A 1 92 ? 11.282 -3.038 -11.184 1.00 96.50 92 VAL A N 1
ATOM 741 C CA . VAL A 1 92 ? 10.634 -3.277 -9.886 1.00 96.50 92 VAL A CA 1
ATOM 742 C C . VAL A 1 92 ? 10.947 -4.699 -9.450 1.00 96.50 92 VAL A C 1
ATOM 744 O O . VAL A 1 92 ? 10.746 -5.629 -10.227 1.00 96.50 92 VAL A O 1
ATOM 747 N N . ARG A 1 93 ? 11.448 -4.875 -8.228 1.00 95.56 93 ARG A N 1
ATOM 748 C CA . ARG A 1 93 ? 11.824 -6.167 -7.640 1.00 95.56 93 ARG A CA 1
ATOM 749 C C . ARG A 1 93 ? 11.169 -6.319 -6.278 1.00 95.56 93 ARG A C 1
ATOM 751 O O . ARG A 1 93 ? 11.158 -5.373 -5.493 1.00 95.56 93 ARG A O 1
ATOM 758 N N . ILE A 1 94 ? 10.698 -7.517 -5.972 1.00 94.00 94 ILE A N 1
ATOM 759 C CA . ILE A 1 94 ? 10.277 -7.900 -4.629 1.00 94.00 94 ILE A CA 1
ATOM 760 C C . ILE A 1 94 ? 11.118 -9.090 -4.175 1.00 94.00 94 ILE A C 1
ATOM 762 O O . ILE A 1 94 ? 11.352 -10.051 -4.913 1.00 94.00 94 ILE A O 1
ATOM 766 N N . PHE A 1 95 ? 11.590 -8.999 -2.942 1.00 92.69 95 PHE A N 1
ATOM 767 C CA . PHE A 1 95 ? 12.209 -10.097 -2.224 1.00 92.69 95 PHE A CA 1
ATOM 768 C C . PHE A 1 95 ? 11.154 -10.655 -1.272 1.00 92.69 95 PHE A C 1
ATOM 770 O O . PHE A 1 95 ? 10.610 -9.897 -0.465 1.00 92.69 95 PHE A O 1
ATOM 777 N N . SER A 1 96 ? 10.853 -11.951 -1.419 1.00 85.50 96 SER A N 1
ATOM 778 C CA . SER A 1 96 ? 9.841 -12.713 -0.668 1.00 85.50 96 SER A CA 1
ATOM 779 C C . SER A 1 96 ? 9.723 -12.324 0.820 1.00 85.50 96 SER A C 1
ATOM 781 O O . SER A 1 96 ? 10.745 -12.001 1.424 1.00 85.50 96 SER A O 1
ATOM 783 N N . PRO A 1 97 ? 8.532 -12.440 1.457 1.00 90.94 97 PRO A N 1
ATOM 784 C CA . PRO A 1 97 ? 7.385 -13.249 1.022 1.00 90.94 97 PRO A CA 1
ATOM 785 C C . PRO A 1 97 ? 6.160 -12.431 0.559 1.00 90.94 97 PRO A C 1
ATOM 787 O O . PRO A 1 97 ? 5.114 -12.415 1.219 1.00 90.94 97 PRO A O 1
ATOM 790 N N . ALA A 1 98 ? 6.276 -11.763 -0.587 1.00 91.62 98 ALA A N 1
ATOM 791 C CA . ALA A 1 98 ? 5.179 -11.050 -1.234 1.00 91.62 98 ALA A CA 1
ATOM 792 C C . ALA A 1 98 ? 5.303 -11.132 -2.755 1.00 91.62 98 ALA A C 1
ATOM 794 O O . ALA A 1 98 ? 6.421 -11.133 -3.266 1.00 91.62 98 ALA A O 1
ATOM 795 N N . ASP A 1 99 ? 4.158 -11.110 -3.431 1.00 94.69 99 ASP A N 1
ATOM 796 C CA . ASP A 1 99 ? 4.077 -10.939 -4.883 1.00 94.69 99 ASP A CA 1
ATOM 797 C C . ASP A 1 99 ? 3.583 -9.523 -5.201 1.00 94.69 99 ASP A C 1
ATOM 799 O O . ASP A 1 99 ? 2.973 -8.878 -4.335 1.00 94.69 99 ASP A O 1
ATOM 803 N N . PHE A 1 100 ? 3.785 -9.035 -6.432 1.00 95.06 100 PHE A N 1
ATOM 804 C CA . PHE A 1 100 ? 3.342 -7.6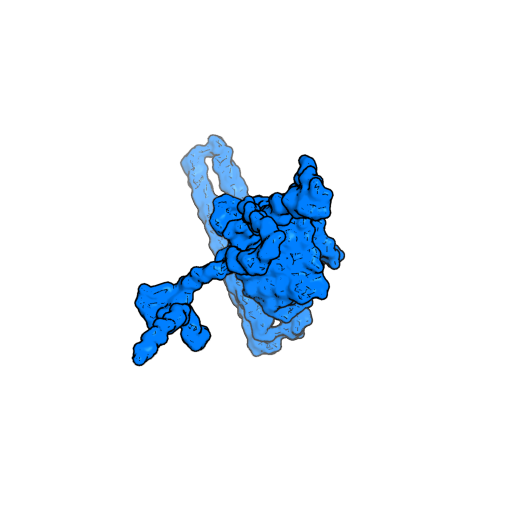89 -6.804 1.00 95.06 100 PHE A CA 1
ATOM 805 C C . PHE A 1 100 ? 2.568 -7.582 -8.121 1.00 95.06 100 PHE A C 1
ATOM 807 O O . PHE A 1 100 ? 2.660 -8.396 -9.037 1.00 95.06 100 PHE A O 1
ATOM 814 N N . MET A 1 101 ? 1.845 -6.470 -8.234 1.00 96.00 101 MET A N 1
ATOM 815 C CA . MET A 1 101 ? 1.302 -5.927 -9.473 1.00 96.00 101 MET A CA 1
ATOM 816 C C . MET A 1 101 ? 1.708 -4.459 -9.598 1.00 96.00 101 MET A C 1
ATOM 818 O O . MET A 1 101 ? 1.421 -3.660 -8.708 1.00 96.00 101 MET A O 1
ATOM 822 N N . VAL A 1 102 ? 2.308 -4.077 -10.723 1.00 96.75 102 VAL A N 1
ATOM 823 C CA . VAL A 1 102 ? 2.551 -2.676 -11.082 1.00 96.75 102 VAL A CA 1
ATOM 824 C C . VAL A 1 102 ? 1.470 -2.205 -12.048 1.00 96.75 102 VAL A C 1
ATOM 826 O O . VAL A 1 102 ? 1.190 -2.849 -13.059 1.00 96.75 102 VAL A O 1
ATOM 829 N N . ILE A 1 103 ? 0.878 -1.054 -11.746 1.00 96.00 103 ILE A N 1
ATOM 830 C CA . ILE A 1 103 ? -0.102 -0.353 -12.571 1.00 96.00 103 ILE A CA 1
ATOM 831 C C . ILE A 1 103 ? 0.537 0.962 -13.011 1.00 96.00 103 ILE A C 1
ATOM 833 O O . ILE A 1 103 ? 0.853 1.813 -12.178 1.00 96.00 103 ILE A O 1
ATOM 837 N N . VAL A 1 104 ? 0.732 1.124 -14.316 1.00 95.75 104 VAL A N 1
ATOM 838 C CA . VAL A 1 104 ? 1.363 2.318 -14.895 1.00 95.75 104 VAL A CA 1
ATOM 839 C C . VAL A 1 104 ? 0.353 3.469 -15.063 1.00 95.75 104 VAL A C 1
ATOM 841 O O . VAL A 1 104 ? -0.856 3.229 -14.975 1.00 95.75 104 VAL A O 1
ATOM 844 N N . PRO A 1 105 ? 0.791 4.717 -15.336 1.00 96.12 105 PRO A N 1
ATOM 845 C CA . PRO A 1 105 ? -0.101 5.883 -15.390 1.00 96.12 105 PRO A CA 1
ATOM 846 C C . PRO A 1 105 ? -1.265 5.780 -16.391 1.00 96.12 105 PRO A C 1
ATOM 848 O O . PRO A 1 105 ? -2.320 6.378 -16.178 1.00 96.12 105 PRO A O 1
ATOM 851 N N . ASP A 1 106 ? -1.105 5.013 -17.476 1.00 93.56 106 ASP A N 1
ATOM 852 C CA . ASP A 1 106 ? -2.163 4.773 -18.469 1.00 93.56 106 ASP A CA 1
ATOM 853 C C . ASP A 1 106 ? -3.142 3.643 -18.076 1.00 93.56 106 ASP A C 1
ATOM 855 O O . ASP A 1 106 ? -4.100 3.363 -18.802 1.00 93.56 106 ASP A O 1
ATOM 859 N N . GLY A 1 107 ? -2.934 3.030 -16.906 1.00 93.19 107 GLY A N 1
ATOM 860 C CA . GLY A 1 107 ? -3.774 1.995 -16.313 1.00 93.19 107 GLY A CA 1
ATOM 861 C C . GLY A 1 107 ? -3.431 0.563 -16.724 1.00 93.19 107 GLY A C 1
ATOM 862 O O . GLY A 1 107 ? -4.091 -0.356 -16.235 1.00 93.19 107 GLY A O 1
ATOM 863 N N . LYS A 1 108 ? -2.435 0.348 -17.594 1.00 95.88 108 LYS A N 1
ATOM 864 C CA . LYS A 1 108 ? -1.954 -1.002 -17.925 1.00 95.88 108 LYS A CA 1
ATOM 865 C C . LYS A 1 108 ? -1.231 -1.640 -16.745 1.00 95.88 108 LYS A C 1
ATOM 867 O O . LYS A 1 108 ? -0.717 -0.954 -15.861 1.00 95.88 108 LYS A O 1
ATOM 872 N N . ARG A 1 109 ? -1.186 -2.970 -16.755 1.00 95.94 109 ARG A N 1
ATOM 873 C CA . ARG A 1 109 ? -0.698 -3.778 -15.639 1.00 95.94 109 ARG A CA 1
ATOM 874 C C . ARG A 1 109 ? 0.443 -4.706 -16.041 1.00 95.94 109 ARG A C 1
ATOM 876 O O . ARG A 1 109 ? 0.442 -5.262 -17.142 1.00 95.94 109 ARG A O 1
ATOM 883 N N . VAL A 1 110 ? 1.382 -4.910 -15.124 1.00 96.56 110 VAL A N 1
ATOM 884 C CA . VAL A 1 110 ? 2.411 -5.952 -15.203 1.00 96.56 110 VAL A CA 1
ATOM 885 C C . VAL A 1 110 ? 2.639 -6.564 -13.820 1.00 96.56 110 VAL A C 1
ATOM 887 O O . VAL A 1 110 ? 2.779 -5.831 -12.846 1.00 96.56 110 VAL A O 1
ATOM 890 N N . GLY A 1 111 ? 2.650 -7.891 -13.720 1.00 95.31 111 GLY A N 1
ATOM 891 C CA . GLY A 1 111 ? 2.792 -8.613 -12.449 1.00 95.31 111 GLY A CA 1
ATOM 892 C C . GLY A 1 111 ? 1.720 -9.683 -12.247 1.00 95.31 111 GLY A C 1
ATOM 893 O O . GLY A 1 111 ? 1.101 -10.140 -13.211 1.00 95.31 111 GLY A O 1
ATOM 894 N N . LYS A 1 112 ? 1.483 -10.093 -11.001 1.00 93.06 112 LYS A N 1
ATOM 895 C CA . LYS A 1 112 ? 0.479 -11.102 -10.641 1.00 93.06 112 LYS A CA 1
ATOM 896 C C . LYS A 1 112 ? -0.910 -10.491 -10.452 1.00 93.06 112 LYS A C 1
ATOM 898 O O . LYS A 1 112 ? -1.106 -9.606 -9.626 1.00 93.06 112 LYS A O 1
ATOM 903 N N . ASP A 1 113 ? -1.918 -11.001 -11.163 1.00 90.00 113 ASP A N 1
ATOM 904 C CA . ASP A 1 113 ? -3.321 -10.634 -10.928 1.00 90.00 113 ASP A CA 1
ATOM 905 C C . ASP A 1 113 ? -3.886 -11.386 -9.725 1.00 90.00 113 ASP A C 1
ATOM 907 O O . ASP A 1 113 ? -4.235 -12.560 -9.823 1.00 90.00 113 ASP A O 1
ATOM 911 N N . PHE A 1 114 ? -4.033 -10.696 -8.594 1.00 82.38 114 PHE A N 1
ATOM 912 C CA . PHE A 1 114 ? -4.571 -11.269 -7.357 1.00 82.38 114 PHE A CA 1
ATOM 913 C C . PHE A 1 114 ? -6.037 -11.731 -7.467 1.00 82.38 114 PHE A C 1
ATOM 915 O O . PHE A 1 114 ? -6.480 -12.577 -6.693 1.00 82.38 114 PHE A O 1
ATOM 922 N N . ALA A 1 115 ? -6.814 -11.222 -8.433 1.00 75.62 115 ALA A N 1
ATOM 923 C CA . ALA A 1 115 ? -8.190 -11.673 -8.655 1.00 75.62 115 ALA A CA 1
ATOM 924 C C . ALA A 1 115 ? -8.262 -12.907 -9.568 1.00 75.62 115 ALA A C 1
ATOM 926 O O . ALA A 1 115 ? -9.151 -13.747 -9.402 1.00 75.62 115 ALA A O 1
ATOM 927 N N . GLY A 1 116 ? -7.359 -12.987 -10.551 1.00 70.19 116 GLY A N 1
ATOM 928 C CA . GLY A 1 116 ? -7.310 -14.056 -11.553 1.00 70.19 116 GLY A CA 1
ATOM 929 C C . GLY A 1 116 ? -6.372 -15.217 -11.214 1.00 70.19 116 GLY A C 1
ATOM 930 O O . GLY A 1 116 ? -6.582 -16.315 -11.718 1.00 70.19 116 GLY A O 1
ATOM 931 N N . GLY A 1 117 ? -5.371 -14.987 -10.361 1.00 76.31 117 GLY A N 1
ATOM 932 C CA . GLY A 1 117 ? -4.300 -15.929 -10.029 1.00 76.31 117 GLY A CA 1
ATOM 933 C C . GLY A 1 117 ? -3.240 -16.109 -11.123 1.00 76.31 117 GLY A C 1
ATOM 934 O O . GLY A 1 117 ? -2.423 -17.016 -11.016 1.00 76.31 117 GLY A O 1
ATOM 935 N N . GLU A 1 118 ? -3.251 -15.276 -12.165 1.00 87.50 118 GLU A N 1
ATOM 936 C CA . GLU A 1 118 ? -2.414 -15.420 -13.363 1.00 87.50 118 GLU A CA 1
ATOM 937 C C . GLU A 1 118 ? -1.483 -14.215 -13.540 1.00 87.50 118 GLU A C 1
ATOM 939 O O . GLU A 1 118 ? -1.775 -13.111 -13.075 1.00 87.50 118 GLU A O 1
ATOM 944 N N . ALA A 1 119 ? -0.373 -14.410 -14.253 1.00 92.38 119 ALA A N 1
ATOM 945 C CA . ALA A 1 119 ? 0.516 -13.316 -14.628 1.00 92.38 119 ALA A CA 1
ATOM 946 C C . ALA A 1 119 ? -0.119 -12.437 -15.719 1.00 92.38 119 ALA A C 1
ATOM 948 O O . ALA A 1 119 ? -0.684 -12.930 -16.699 1.00 92.38 119 ALA A O 1
ATOM 949 N N . VAL A 1 120 ? 0.019 -11.122 -15.574 1.00 94.12 120 VAL A N 1
ATOM 950 C CA . VAL A 1 120 ? -0.440 -10.108 -16.523 1.00 94.12 120 VAL A CA 1
ATOM 951 C C . VAL A 1 120 ? 0.763 -9.326 -17.026 1.00 94.12 120 VAL A C 1
ATOM 953 O O . VAL A 1 120 ? 1.662 -8.977 -16.266 1.00 94.12 120 VAL A O 1
ATOM 956 N N . ASN A 1 121 ? 0.785 -9.055 -18.328 1.00 94.31 121 ASN A N 1
ATOM 957 C CA . ASN A 1 121 ? 1.799 -8.222 -18.961 1.00 94.31 121 ASN A CA 1
ATOM 958 C C . ASN A 1 121 ? 1.167 -7.457 -20.134 1.00 94.31 121 ASN A C 1
ATOM 960 O O . ASN A 1 121 ? 1.183 -7.898 -21.282 1.00 94.31 121 ASN A O 1
ATOM 964 N N . GLU A 1 122 ? 0.505 -6.345 -19.815 1.00 94.44 122 GLU A N 1
ATOM 965 C CA . GLU A 1 122 ? -0.235 -5.510 -20.772 1.00 94.44 122 GLU A CA 1
ATOM 966 C C . GLU A 1 122 ? 0.639 -4.404 -21.387 1.00 94.44 122 GLU A C 1
ATOM 968 O O . GLU A 1 122 ? 0.229 -3.746 -22.348 1.00 94.44 122 GLU A O 1
ATOM 973 N N . ILE A 1 123 ? 1.829 -4.172 -20.826 1.00 92.44 123 ILE A N 1
ATOM 974 C CA . ILE A 1 123 ? 2.724 -3.082 -21.210 1.00 92.44 123 ILE A CA 1
ATOM 975 C C . ILE A 1 123 ? 3.608 -3.544 -22.381 1.00 92.44 123 ILE A C 1
ATOM 977 O O . ILE A 1 123 ? 4.332 -4.533 -22.256 1.00 92.44 123 ILE A O 1
ATOM 981 N N . PRO A 1 124 ? 3.592 -2.846 -23.532 1.00 88.56 124 PRO A N 1
ATOM 982 C CA . PRO A 1 124 ? 4.424 -3.215 -24.673 1.00 88.56 124 PRO A CA 1
ATOM 983 C C . PRO A 1 124 ? 5.915 -3.239 -24.321 1.00 88.56 124 PRO A C 1
ATOM 985 O O . PRO A 1 124 ? 6.458 -2.247 -23.849 1.00 88.56 124 PRO A O 1
ATOM 988 N N . GLY A 1 125 ? 6.575 -4.368 -24.585 1.00 86.94 125 GLY A N 1
ATOM 989 C CA . GLY A 1 125 ? 8.009 -4.541 -24.341 1.00 86.94 125 GLY A CA 1
ATOM 990 C C . GLY A 1 125 ? 8.389 -4.810 -22.884 1.00 86.94 125 GLY A C 1
ATOM 991 O O . GLY A 1 125 ? 9.554 -5.099 -22.627 1.00 86.94 125 GLY A O 1
ATOM 992 N N . ALA A 1 126 ? 7.440 -4.754 -21.946 1.00 93.12 126 ALA A N 1
ATOM 993 C CA . ALA A 1 126 ? 7.725 -5.086 -20.562 1.00 93.12 126 ALA A CA 1
ATOM 994 C C . ALA A 1 126 ? 7.990 -6.582 -20.386 1.00 93.12 126 ALA A C 1
ATOM 996 O O . ALA A 1 126 ? 7.468 -7.434 -21.113 1.00 93.12 126 ALA A O 1
ATOM 997 N N . PHE A 1 127 ? 8.794 -6.898 -19.382 1.00 93.19 127 PHE A N 1
ATOM 998 C CA . PHE A 1 127 ? 9.102 -8.260 -18.979 1.00 93.19 127 PHE A CA 1
ATOM 999 C C . PHE A 1 127 ? 8.694 -8.464 -17.527 1.00 93.19 127 PHE A C 1
ATOM 1001 O O . PHE A 1 127 ? 8.851 -7.565 -16.709 1.00 93.19 127 PHE A O 1
ATOM 1008 N N . TYR A 1 128 ? 8.199 -9.653 -17.207 1.00 95.62 128 TYR A N 1
ATOM 1009 C CA . TYR A 1 128 ? 7.879 -10.065 -15.848 1.00 95.62 128 TYR A CA 1
ATOM 1010 C C . TYR A 1 128 ? 8.425 -11.470 -15.625 1.00 95.62 128 TYR A C 1
ATOM 1012 O O . TYR A 1 128 ? 8.202 -12.353 -16.456 1.00 95.62 128 TYR A O 1
ATOM 1020 N N . SER A 1 129 ? 9.150 -11.670 -14.526 1.00 93.19 129 SER A N 1
ATOM 1021 C CA . SER A 1 129 ? 9.814 -12.939 -14.216 1.00 93.19 129 SER A CA 1
ATOM 1022 C C . SER A 1 129 ? 8.851 -14.073 -13.873 1.00 93.19 129 SER A C 1
ATOM 1024 O O . SER A 1 129 ? 9.234 -15.238 -13.963 1.00 93.19 129 SER A O 1
ATOM 1026 N N . GLY A 1 130 ? 7.623 -13.739 -13.465 1.00 90.19 130 GLY A N 1
ATOM 1027 C CA . GLY A 1 130 ? 6.725 -14.660 -12.774 1.00 90.19 130 GLY A CA 1
ATOM 1028 C C . GLY A 1 130 ? 6.936 -14.646 -11.257 1.00 90.19 130 GLY A C 1
ATOM 1029 O O . GLY A 1 130 ? 7.922 -14.093 -10.769 1.00 90.19 130 GLY A O 1
ATOM 1030 N N . PHE A 1 131 ? 6.003 -15.286 -10.549 1.00 90.00 131 PHE A N 1
ATOM 1031 C CA . PHE A 1 131 ? 5.876 -15.316 -9.082 1.00 90.00 131 PHE A CA 1
ATOM 1032 C C . PHE A 1 131 ? 6.192 -16.699 -8.467 1.00 90.00 131 PHE A C 1
ATOM 1034 O O . PHE A 1 131 ? 5.871 -16.971 -7.316 1.00 90.00 131 PHE A O 1
ATOM 1041 N N . ASP A 1 132 ? 6.792 -17.613 -9.238 1.00 83.25 132 ASP A N 1
ATOM 1042 C CA . ASP A 1 132 ? 7.143 -18.967 -8.764 1.00 83.25 132 ASP A CA 1
ATOM 1043 C C . ASP A 1 132 ? 8.524 -19.034 -8.074 1.00 83.25 132 ASP A C 1
ATOM 1045 O O . ASP A 1 132 ? 8.906 -20.082 -7.548 1.00 83.25 132 ASP A O 1
ATOM 1049 N N . GLY A 1 133 ? 9.308 -17.951 -8.124 1.00 76.31 133 GLY A N 1
ATOM 1050 C CA . GLY A 1 133 ? 10.670 -17.875 -7.588 1.00 76.31 133 GLY A CA 1
ATOM 1051 C C . GLY A 1 133 ? 10.782 -17.014 -6.328 1.00 76.31 133 GLY A C 1
ATOM 1052 O O . GLY A 1 133 ? 9.895 -16.230 -6.022 1.00 76.31 133 GLY A O 1
ATOM 1053 N N . ASP A 1 134 ? 11.916 -17.119 -5.627 1.00 72.00 134 ASP A N 1
ATOM 1054 C CA . ASP A 1 134 ? 12.179 -16.340 -4.400 1.00 72.00 134 ASP A CA 1
ATOM 1055 C C . ASP A 1 134 ? 12.299 -14.824 -4.657 1.00 72.00 134 ASP A C 1
ATOM 1057 O O . ASP A 1 134 ? 12.080 -14.010 -3.752 1.00 72.00 134 ASP A O 1
ATOM 1061 N N . ILE A 1 135 ? 12.674 -14.463 -5.889 1.00 83.44 135 ILE A N 1
ATOM 1062 C CA . ILE A 1 135 ? 12.785 -13.093 -6.384 1.00 83.44 135 ILE A CA 1
ATOM 1063 C C . ILE A 1 135 ? 11.828 -12.954 -7.557 1.00 83.44 135 ILE A C 1
ATOM 1065 O O . ILE A 1 135 ? 11.942 -13.674 -8.552 1.00 83.44 135 ILE A O 1
ATOM 1069 N N . GLU A 1 136 ? 10.944 -11.976 -7.454 1.00 93.25 136 GLU A N 1
ATOM 1070 C CA . GLU A 1 136 ? 10.039 -11.586 -8.521 1.00 93.25 136 GLU A CA 1
ATOM 1071 C C . GLU A 1 136 ? 10.424 -10.182 -8.998 1.00 93.25 136 GLU A C 1
ATOM 1073 O O . GLU A 1 136 ? 10.749 -9.301 -8.197 1.00 93.25 136 GLU A O 1
ATOM 1078 N N . PHE A 1 137 ? 10.438 -9.967 -10.314 1.00 95.19 137 PHE A N 1
ATOM 1079 C CA . PHE A 1 137 ? 10.783 -8.679 -10.896 1.00 95.19 137 PHE A CA 1
ATOM 1080 C C . PHE A 1 137 ? 10.063 -8.386 -12.211 1.00 95.19 137 PHE A C 1
ATOM 1082 O O . PHE A 1 137 ? 9.703 -9.282 -12.978 1.00 95.19 137 PHE A O 1
ATOM 1089 N N . ALA A 1 138 ? 9.896 -7.095 -12.488 1.00 96.12 138 ALA A N 1
ATOM 1090 C CA . ALA A 1 138 ? 9.318 -6.567 -13.708 1.00 96.12 138 ALA A CA 1
ATOM 1091 C C . ALA A 1 138 ? 10.222 -5.476 -14.281 1.00 96.12 138 ALA A C 1
ATOM 1093 O O . ALA A 1 138 ? 10.697 -4.608 -13.552 1.00 96.12 138 ALA A O 1
ATOM 1094 N N . VAL A 1 139 ? 10.425 -5.515 -15.594 1.00 95.19 139 VAL A N 1
ATOM 1095 C CA . VAL A 1 139 ? 11.137 -4.488 -16.355 1.00 95.19 139 VAL A CA 1
ATOM 1096 C C . VAL A 1 139 ? 10.113 -3.746 -17.194 1.00 95.19 139 VAL A C 1
ATOM 1098 O O . VAL A 1 139 ? 9.447 -4.352 -18.034 1.00 95.19 139 VAL A O 1
ATOM 1101 N N . ILE A 1 140 ? 9.992 -2.443 -16.971 1.00 95.69 140 ILE A N 1
ATOM 1102 C CA . ILE A 1 140 ? 9.124 -1.546 -17.726 1.00 95.69 140 ILE A CA 1
ATOM 1103 C C . ILE A 1 140 ? 10.025 -0.653 -18.582 1.00 95.69 140 ILE A C 1
ATOM 1105 O O . ILE A 1 140 ? 10.672 0.251 -18.048 1.00 95.69 140 ILE A O 1
ATOM 1109 N N . PRO A 1 141 ? 10.106 -0.904 -19.895 1.00 93.12 141 PRO A N 1
ATOM 1110 C CA . PRO A 1 141 ? 10.889 -0.063 -20.780 1.00 93.12 141 PRO A CA 1
ATOM 1111 C C . PRO A 1 141 ? 10.210 1.277 -21.030 1.00 93.12 141 PRO A C 1
ATOM 1113 O O . PRO A 1 141 ? 8.982 1.349 -21.069 1.00 93.12 141 PRO A O 1
ATOM 1116 N N . GLU A 1 142 ? 11.016 2.310 -21.276 1.00 91.31 142 GLU A N 1
ATOM 1117 C CA . GLU A 1 142 ? 10.543 3.648 -21.648 1.00 91.31 142 GLU A CA 1
ATOM 1118 C C . GLU A 1 142 ? 9.403 4.140 -20.734 1.00 91.31 142 GLU A C 1
ATOM 1120 O O . GLU A 1 142 ? 8.293 4.405 -21.217 1.00 91.31 142 GLU A O 1
ATOM 1125 N N . PRO A 1 143 ? 9.637 4.232 -19.405 1.00 93.69 143 PRO A N 1
ATOM 1126 C CA . PRO A 1 143 ? 8.596 4.620 -18.465 1.00 93.69 143 PRO A CA 1
ATOM 1127 C C . PRO A 1 143 ? 7.994 5.978 -18.847 1.00 93.69 143 PRO A C 1
ATOM 1129 O O . PRO A 1 143 ? 8.691 6.930 -19.211 1.00 93.69 143 PRO A O 1
ATOM 1132 N N . MET A 1 144 ? 6.666 6.044 -18.781 1.00 94.25 144 MET A N 1
ATOM 1133 C CA . MET A 1 144 ? 5.875 7.259 -18.959 1.00 94.25 144 MET A CA 1
ATOM 1134 C C . MET A 1 144 ? 5.871 8.079 -17.672 1.00 94.25 144 MET A C 1
ATOM 1136 O O . MET A 1 144 ? 5.714 7.498 -16.599 1.00 94.25 144 MET A O 1
ATOM 1140 N N . ASP A 1 145 ? 5.955 9.403 -17.774 1.00 96.31 145 ASP A N 1
ATOM 1141 C CA . ASP A 1 145 ? 5.827 10.292 -16.613 1.00 96.31 145 ASP A CA 1
ATOM 1142 C C . ASP A 1 145 ? 4.475 10.107 -15.912 1.00 96.31 145 ASP A C 1
ATOM 1144 O O . ASP A 1 145 ? 3.421 10.001 -16.551 1.00 96.31 145 ASP A O 1
ATOM 1148 N N . GLY A 1 146 ? 4.504 10.090 -14.580 1.00 94.50 146 GLY A N 1
ATOM 1149 C CA . GLY A 1 146 ? 3.313 9.993 -13.749 1.00 94.50 146 GLY A CA 1
ATOM 1150 C C . GLY A 1 146 ? 3.462 9.072 -12.544 1.00 94.50 146 GLY A C 1
ATOM 1151 O O . GLY A 1 146 ? 4.553 8.674 -12.144 1.00 94.50 146 GLY A O 1
ATOM 1152 N N . GLU A 1 147 ? 2.318 8.760 -11.940 1.00 94.56 147 GLU A N 1
ATOM 1153 C CA . GLU A 1 147 ? 2.218 7.924 -10.746 1.00 94.56 147 GLU A CA 1
ATOM 1154 C C . GLU A 1 147 ? 2.020 6.451 -11.126 1.00 94.56 147 GLU A C 1
ATOM 1156 O O . GLU A 1 147 ? 1.038 6.084 -11.778 1.00 94.56 147 GLU A O 1
ATOM 1161 N N . TYR A 1 148 ? 2.947 5.616 -10.676 1.00 96.12 148 TYR A N 1
ATOM 1162 C CA . TYR A 1 148 ? 2.912 4.164 -10.754 1.00 96.12 148 TYR A CA 1
ATOM 1163 C C . TYR A 1 148 ? 2.405 3.632 -9.424 1.00 96.12 148 TYR A C 1
ATOM 1165 O O . TYR A 1 148 ? 2.876 4.039 -8.360 1.00 96.12 148 TYR A O 1
ATOM 1173 N N . LYS A 1 149 ? 1.459 2.698 -9.478 1.00 95.62 149 LYS A N 1
ATOM 1174 C CA . LYS A 1 149 ? 0.931 2.038 -8.282 1.00 95.62 149 LYS A CA 1
ATOM 1175 C C . LYS A 1 149 ? 1.473 0.633 -8.211 1.00 95.62 149 LYS A C 1
ATOM 1177 O O . LYS A 1 149 ? 1.338 -0.117 -9.172 1.00 95.62 149 LYS A O 1
ATOM 1182 N N . ILE A 1 150 ? 2.047 0.280 -7.073 1.00 96.00 150 ILE A N 1
ATOM 1183 C CA . ILE A 1 150 ? 2.554 -1.062 -6.813 1.00 96.00 150 ILE A CA 1
ATOM 1184 C C . ILE A 1 150 ? 1.668 -1.666 -5.730 1.00 96.00 150 ILE A C 1
ATOM 1186 O O . ILE A 1 150 ? 1.619 -1.170 -4.605 1.00 96.00 150 ILE A O 1
ATOM 1190 N N . GLU A 1 151 ? 0.916 -2.700 -6.083 1.00 94.06 151 GLU A N 1
ATOM 1191 C CA . GLU A 1 151 ? 0.088 -3.465 -5.155 1.00 94.06 151 GLU A CA 1
ATOM 1192 C C . GLU A 1 151 ? 0.832 -4.746 -4.776 1.00 94.06 151 GLU A C 1
ATOM 1194 O O . GLU A 1 151 ? 1.293 -5.462 -5.658 1.00 94.06 151 GLU A O 1
ATOM 1199 N N . LEU A 1 152 ? 0.949 -5.026 -3.479 1.00 93.12 152 LEU A N 1
ATOM 1200 C CA . LEU A 1 152 ? 1.574 -6.228 -2.932 1.00 93.12 152 LEU A CA 1
ATOM 1201 C C . LEU A 1 152 ? 0.527 -7.110 -2.254 1.00 93.12 152 LEU A C 1
ATOM 1203 O O . LEU A 1 152 ? -0.341 -6.578 -1.555 1.00 93.12 152 LEU A O 1
ATOM 1207 N N . GLU A 1 153 ? 0.674 -8.429 -2.371 1.00 89.25 153 GLU A N 1
ATOM 1208 C CA . GLU A 1 153 ? -0.050 -9.428 -1.573 1.00 89.25 153 GLU A CA 1
ATOM 1209 C C . GLU A 1 153 ? 0.955 -10.365 -0.893 1.00 89.25 153 GLU A C 1
ATOM 1211 O O . GLU A 1 153 ? 1.826 -10.947 -1.541 1.00 89.25 153 GLU A O 1
ATOM 1216 N N . GLY A 1 154 ? 0.844 -10.517 0.427 1.00 87.19 154 GLY A N 1
ATOM 1217 C CA . GLY A 1 154 ? 1.718 -11.409 1.184 1.00 87.19 154 GLY A CA 1
ATOM 1218 C C . GLY A 1 154 ? 1.451 -12.880 0.872 1.00 87.19 154 GLY A C 1
ATOM 1219 O O . GLY A 1 154 ? 0.337 -13.373 1.061 1.00 87.19 154 GLY A O 1
ATOM 1220 N N . THR A 1 155 ? 2.489 -13.606 0.466 1.00 88.06 155 THR A N 1
ATOM 1221 C CA . THR A 1 155 ? 2.451 -15.060 0.222 1.00 88.06 155 THR A CA 1
ATOM 1222 C C . THR A 1 155 ? 2.957 -15.872 1.413 1.00 88.06 155 THR A C 1
ATOM 1224 O O . THR A 1 155 ? 2.698 -17.073 1.515 1.00 88.06 155 THR A O 1
ATOM 1227 N N . GLY A 1 156 ? 3.616 -15.207 2.361 1.00 83.88 156 GLY A N 1
ATOM 1228 C CA . GLY A 1 156 ? 4.136 -15.761 3.606 1.00 83.88 156 GLY A CA 1
ATOM 1229 C C . GLY A 1 156 ? 4.114 -14.726 4.730 1.00 83.88 156 GLY A C 1
ATOM 1230 O O . GLY A 1 156 ? 3.768 -13.564 4.527 1.00 83.88 156 GLY A O 1
ATOM 1231 N N . ASP A 1 157 ? 4.482 -15.166 5.931 1.00 77.94 157 ASP A N 1
ATOM 1232 C CA . ASP A 1 157 ? 4.692 -14.276 7.071 1.00 77.94 157 ASP A CA 1
ATOM 1233 C C . ASP A 1 157 ? 6.192 -13.976 7.185 1.00 77.94 157 ASP A C 1
ATOM 1235 O O . ASP A 1 157 ? 6.993 -14.900 7.355 1.00 77.94 157 ASP A O 1
ATOM 1239 N N . GLY A 1 158 ? 6.586 -12.704 7.120 1.00 80.44 158 GLY A N 1
ATOM 1240 C CA . GLY A 1 158 ? 7.995 -12.336 7.243 1.00 80.44 158 GLY A CA 1
ATOM 1241 C C . GLY A 1 158 ? 8.324 -10.913 6.817 1.00 80.44 158 GLY A C 1
ATOM 1242 O O . GLY A 1 158 ? 7.444 -10.109 6.508 1.00 80.44 158 GLY A O 1
ATOM 1243 N N . GLU A 1 159 ? 9.621 -10.622 6.828 1.00 87.81 159 GLU A N 1
ATOM 1244 C CA . GLU A 1 159 ? 10.181 -9.399 6.264 1.00 87.81 159 GLU A CA 1
ATOM 1245 C C . GLU A 1 159 ? 10.285 -9.539 4.744 1.00 87.81 159 GLU A C 1
ATOM 1247 O O . GLU A 1 159 ? 10.699 -10.589 4.261 1.00 87.81 159 GLU A O 1
ATOM 1252 N N . TYR A 1 160 ? 9.905 -8.494 4.016 1.00 91.44 160 TYR A N 1
ATOM 1253 C CA . TYR A 1 160 ? 10.050 -8.385 2.569 1.00 91.44 160 TYR A CA 1
ATOM 1254 C C . TYR A 1 160 ? 10.792 -7.090 2.230 1.00 91.44 160 TYR A C 1
ATOM 1256 O O . TYR A 1 160 ? 10.750 -6.117 2.995 1.00 91.44 160 TYR A O 1
ATOM 1264 N N . THR A 1 161 ? 11.389 -7.048 1.041 1.00 92.69 161 THR A N 1
ATOM 1265 C CA . THR A 1 161 ? 11.992 -5.828 0.494 1.00 92.69 161 THR A CA 1
ATOM 1266 C C . THR A 1 161 ? 11.421 -5.550 -0.890 1.00 92.69 161 THR A C 1
ATOM 1268 O O . THR A 1 161 ? 11.485 -6.406 -1.767 1.00 92.69 161 THR A O 1
ATOM 1271 N N . LEU A 1 162 ? 10.856 -4.359 -1.085 1.00 95.00 162 LEU A N 1
ATOM 1272 C CA . LEU A 1 162 ? 10.459 -3.827 -2.387 1.00 95.00 162 LEU A CA 1
ATOM 1273 C C . LEU A 1 162 ? 11.554 -2.876 -2.867 1.00 95.00 162 LEU A C 1
ATOM 1275 O O . LEU A 1 162 ? 11.957 -1.989 -2.121 1.00 95.00 162 LEU A O 1
ATOM 1279 N N . SER A 1 163 ? 12.009 -3.053 -4.101 1.00 96.00 163 SER A N 1
ATOM 1280 C CA . SER A 1 163 ? 13.050 -2.240 -4.724 1.00 96.00 163 SER A CA 1
ATOM 1281 C C . SER A 1 163 ? 12.559 -1.725 -6.073 1.00 96.00 163 SER A C 1
ATOM 1283 O O . SER A 1 163 ? 12.007 -2.491 -6.865 1.00 96.00 163 SER A O 1
ATOM 1285 N N . ALA A 1 164 ? 12.738 -0.435 -6.328 1.00 96.44 164 ALA A N 1
ATOM 1286 C CA . ALA A 1 164 ? 12.484 0.207 -7.607 1.00 96.44 164 ALA A CA 1
ATOM 1287 C C . ALA A 1 164 ? 13.771 0.884 -8.083 1.00 96.44 164 ALA A C 1
ATOM 1289 O O . ALA A 1 164 ? 14.299 1.751 -7.390 1.00 96.44 164 ALA A O 1
ATOM 1290 N N . SER A 1 165 ? 14.249 0.504 -9.263 1.00 95.38 165 SER A N 1
ATOM 1291 C CA . SER A 1 165 ? 15.454 1.059 -9.878 1.00 95.38 165 SER A CA 1
ATOM 1292 C C . SER A 1 165 ? 15.098 1.748 -11.181 1.00 95.38 165 SER A C 1
ATOM 1294 O O . SER A 1 165 ? 14.379 1.183 -12.010 1.00 95.38 165 SER A O 1
ATOM 1296 N N . PHE A 1 166 ? 15.612 2.953 -11.377 1.00 94.75 166 PHE A N 1
ATOM 1297 C CA . PHE A 1 166 ? 15.603 3.627 -12.663 1.00 94.75 166 PHE A CA 1
ATOM 1298 C C . PHE A 1 166 ? 17.009 3.600 -13.241 1.00 94.75 166 PHE A C 1
ATOM 1300 O O . PHE A 1 166 ? 17.940 4.066 -12.591 1.00 94.75 166 PHE A O 1
ATOM 1307 N N . ILE A 1 167 ? 17.133 3.069 -14.454 1.00 90.50 167 ILE A N 1
ATOM 1308 C CA . ILE A 1 167 ? 18.411 2.934 -15.148 1.00 90.50 167 ILE A CA 1
ATOM 1309 C C . ILE A 1 167 ? 18.284 3.571 -16.528 1.00 90.50 167 ILE A C 1
ATOM 1311 O O . ILE A 1 167 ? 17.346 3.253 -17.270 1.00 90.50 167 ILE A O 1
ATOM 1315 N N . ASP A 1 168 ? 19.231 4.441 -16.863 1.00 87.88 168 ASP A N 1
ATOM 1316 C CA . ASP A 1 168 ? 19.467 4.971 -18.206 1.00 87.88 168 ASP A CA 1
ATOM 1317 C C . ASP A 1 168 ? 20.974 4.985 -18.551 1.00 87.88 168 ASP A C 1
ATOM 1319 O O . ASP A 1 168 ? 21.773 4.315 -17.896 1.00 87.88 168 ASP A O 1
ATOM 1323 N N . ASP A 1 169 ? 21.359 5.683 -19.624 1.00 79.19 169 ASP A N 1
ATOM 1324 C CA . ASP A 1 169 ? 22.755 5.777 -20.078 1.00 79.19 169 ASP A CA 1
ATOM 1325 C C . ASP A 1 169 ? 23.678 6.529 -19.097 1.00 79.19 169 ASP A C 1
ATOM 1327 O O . ASP A 1 169 ? 24.895 6.330 -19.127 1.00 79.19 169 ASP A O 1
ATOM 1331 N N . GLU A 1 170 ? 23.130 7.421 -18.271 1.00 79.75 170 GLU A N 1
ATOM 1332 C CA . GLU A 1 170 ? 23.890 8.358 -17.437 1.00 79.75 170 GLU A CA 1
ATOM 1333 C C . GLU A 1 170 ? 23.844 7.985 -15.951 1.00 79.75 170 GLU A C 1
ATOM 1335 O O . GLU A 1 170 ? 24.794 8.270 -15.215 1.00 79.75 170 GLU A O 1
ATOM 1340 N N . GLN A 1 171 ? 22.761 7.350 -15.500 1.00 80.69 171 GLN A N 1
ATOM 1341 C CA . GLN A 1 171 ? 22.497 7.122 -14.086 1.00 80.69 171 GLN A CA 1
ATOM 1342 C C . GLN A 1 171 ? 21.764 5.809 -13.787 1.00 80.69 171 GLN A C 1
ATOM 1344 O O . GLN A 1 171 ? 20.919 5.327 -14.542 1.00 80.69 171 GLN A O 1
ATOM 1349 N N . ASP A 1 172 ? 22.071 5.275 -12.604 1.00 89.12 172 ASP A N 1
ATOM 1350 C CA . ASP A 1 172 ? 21.345 4.197 -11.937 1.00 89.12 172 ASP A CA 1
ATOM 1351 C C . ASP A 1 172 ? 20.911 4.702 -10.556 1.00 89.12 172 ASP A C 1
ATOM 1353 O O . ASP A 1 172 ? 21.735 5.163 -9.757 1.00 89.12 172 ASP A O 1
ATOM 1357 N N . ILE A 1 173 ? 19.604 4.697 -10.306 1.00 91.12 173 ILE A N 1
ATOM 1358 C CA . ILE A 1 173 ? 18.996 5.213 -9.082 1.00 91.12 173 ILE A CA 1
ATOM 1359 C C . ILE A 1 173 ? 18.102 4.132 -8.494 1.00 91.12 173 ILE A C 1
ATOM 1361 O O . ILE A 1 173 ? 17.054 3.814 -9.052 1.00 91.12 173 ILE A O 1
ATOM 1365 N N . ASP A 1 174 ? 18.478 3.638 -7.317 1.00 92.81 174 ASP A N 1
ATOM 1366 C CA . ASP A 1 174 ? 17.707 2.664 -6.548 1.00 92.81 174 ASP A CA 1
ATOM 1367 C C . ASP A 1 174 ? 16.883 3.324 -5.433 1.00 92.81 174 ASP A C 1
ATOM 1369 O O . ASP A 1 174 ? 17.314 4.271 -4.759 1.00 92.81 174 ASP A O 1
ATOM 1373 N N . ARG A 1 175 ? 15.690 2.779 -5.193 1.00 94.00 175 ARG A N 1
ATOM 1374 C CA . ARG A 1 175 ? 14.832 3.078 -4.046 1.00 94.00 175 ARG A CA 1
ATOM 1375 C C . ARG A 1 175 ? 14.336 1.784 -3.436 1.00 94.00 175 ARG A C 1
ATOM 1377 O O . ARG A 1 175 ? 13.654 1.010 -4.098 1.00 94.00 175 ARG A O 1
ATOM 1384 N N . ASP A 1 176 ? 14.628 1.601 -2.155 1.00 92.75 176 ASP A N 1
ATOM 1385 C CA . ASP A 1 176 ? 14.285 0.389 -1.422 1.00 92.75 176 ASP A CA 1
ATOM 1386 C C . ASP A 1 176 ? 13.361 0.696 -0.245 1.00 92.75 176 ASP A C 1
ATOM 1388 O O . ASP A 1 176 ? 13.526 1.680 0.479 1.00 92.75 176 ASP A O 1
ATOM 1392 N N . PHE A 1 177 ? 12.416 -0.205 -0.009 1.00 91.94 177 PHE A N 1
ATOM 1393 C CA . PHE A 1 177 ? 11.586 -0.238 1.181 1.00 91.94 177 PHE A CA 1
ATOM 1394 C C . PHE A 1 177 ? 11.616 -1.639 1.782 1.00 91.94 177 PHE A C 1
ATOM 1396 O O . PHE A 1 177 ? 11.363 -2.623 1.093 1.00 91.94 177 PHE A O 1
ATOM 1403 N N . THR A 1 178 ? 11.878 -1.733 3.085 1.00 88.69 178 THR A N 1
ATOM 1404 C CA . THR A 1 178 ? 11.803 -2.998 3.828 1.00 88.69 178 THR A CA 1
ATOM 1405 C C . THR A 1 178 ? 10.687 -2.928 4.858 1.00 88.69 178 THR A C 1
ATOM 1407 O O . THR A 1 178 ? 10.572 -1.957 5.610 1.00 88.69 178 THR A O 1
ATOM 1410 N N . GLY A 1 179 ? 9.854 -3.964 4.891 1.00 84.88 179 GLY A N 1
ATOM 1411 C CA . GLY A 1 179 ? 8.690 -4.040 5.764 1.00 84.88 179 GLY A CA 1
ATOM 1412 C C . GLY A 1 179 ? 8.368 -5.469 6.171 1.00 84.88 179 GLY A C 1
ATOM 1413 O O . GLY A 1 179 ? 9.002 -6.415 5.729 1.00 84.88 179 GLY A O 1
ATOM 1414 N N . ASN A 1 180 ? 7.364 -5.631 7.030 1.00 80.94 180 ASN A N 1
ATOM 1415 C CA . ASN A 1 180 ? 6.825 -6.948 7.367 1.00 80.94 180 ASN A CA 1
ATOM 1416 C C . ASN A 1 180 ? 5.451 -7.116 6.721 1.00 80.94 180 ASN A C 1
ATOM 1418 O O . ASN A 1 180 ? 4.648 -6.180 6.730 1.00 80.94 180 ASN A O 1
ATOM 1422 N N . ILE A 1 181 ? 5.176 -8.313 6.217 1.00 81.69 181 ILE A N 1
ATOM 1423 C CA . ILE A 1 181 ? 3.900 -8.684 5.608 1.00 81.69 181 ILE A CA 1
ATOM 1424 C C . ILE A 1 181 ? 3.427 -10.032 6.156 1.00 81.69 181 ILE A C 1
ATOM 1426 O O . ILE A 1 181 ? 4.221 -10.839 6.646 1.00 81.69 181 ILE A O 1
ATOM 1430 N N . GLN A 1 182 ? 2.114 -10.240 6.136 1.00 76.00 182 GLN A N 1
ATOM 1431 C CA . GLN A 1 182 ? 1.472 -11.499 6.504 1.00 76.00 182 GLN A CA 1
ATOM 1432 C C . GLN A 1 182 ? 0.773 -12.118 5.299 1.00 76.00 182 GLN A C 1
ATOM 1434 O O . GLN A 1 182 ? 0.365 -11.403 4.384 1.00 76.00 182 GLN A O 1
ATOM 1439 N N . ILE A 1 183 ? 0.539 -13.429 5.351 1.00 78.56 183 ILE A N 1
ATOM 1440 C CA . ILE A 1 183 ? -0.228 -14.143 4.322 1.00 78.56 183 ILE A CA 1
ATOM 1441 C C . ILE A 1 183 ? -1.583 -13.451 4.088 1.00 78.56 183 ILE A C 1
ATOM 1443 O O . ILE A 1 183 ? -2.374 -13.285 5.022 1.00 78.56 183 ILE A O 1
ATOM 1447 N N . GLY A 1 184 ? -1.853 -13.073 2.835 1.00 75.06 184 GLY A N 1
ATOM 1448 C CA . GLY A 1 184 ? -3.080 -12.405 2.389 1.00 75.06 184 GLY A CA 1
ATOM 1449 C C . GLY A 1 184 ? -3.201 -10.931 2.789 1.00 75.06 184 GLY A C 1
ATOM 1450 O O . GLY A 1 184 ? -4.247 -10.318 2.566 1.00 75.06 184 GLY A O 1
ATOM 1451 N N . GLN A 1 185 ? -2.173 -10.344 3.409 1.00 75.56 185 GLN A N 1
ATOM 1452 C CA . GLN A 1 185 ? -2.130 -8.909 3.664 1.00 75.56 185 GLN A CA 1
ATOM 1453 C C . GLN A 1 185 ? -1.839 -8.175 2.358 1.00 75.56 185 GLN A C 1
ATOM 1455 O O . GLN A 1 185 ? -0.873 -8.491 1.671 1.00 75.56 185 GLN A O 1
ATOM 1460 N N . ASN A 1 186 ? -2.640 -7.149 2.073 1.00 84.69 186 ASN A N 1
ATOM 1461 C CA . ASN A 1 186 ? -2.422 -6.275 0.929 1.00 84.69 186 ASN A CA 1
ATOM 1462 C C . ASN A 1 186 ? -1.731 -4.982 1.356 1.00 84.69 186 ASN A C 1
ATOM 1464 O O . ASN A 1 186 ? -2.123 -4.363 2.351 1.00 84.69 186 ASN A O 1
ATOM 1468 N N . GLN A 1 187 ? -0.753 -4.544 0.572 1.00 85.81 187 GLN A N 1
ATOM 1469 C CA . GLN A 1 187 ? -0.081 -3.260 0.747 1.00 85.81 187 GLN A CA 1
ATOM 1470 C C . GLN A 1 187 ? 0.009 -2.533 -0.591 1.00 85.81 187 GLN A C 1
ATOM 1472 O O . GLN A 1 187 ? 0.004 -3.152 -1.647 1.00 85.81 187 GLN A O 1
ATOM 1477 N N . ARG A 1 188 ? 0.025 -1.204 -0.556 1.00 91.00 188 ARG A N 1
ATOM 1478 C CA . ARG A 1 188 ? 0.104 -0.372 -1.756 1.00 91.00 188 ARG A CA 1
ATOM 1479 C C . ARG A 1 188 ? 1.252 0.603 -1.602 1.00 91.00 188 ARG A C 1
ATOM 1481 O O . ARG A 1 188 ? 1.493 1.075 -0.495 1.00 91.00 188 ARG A O 1
ATOM 1488 N N . PHE A 1 189 ? 1.926 0.895 -2.699 1.00 93.81 189 PHE A N 1
ATOM 1489 C CA . PHE A 1 189 ? 2.971 1.902 -2.803 1.00 93.81 189 PHE A CA 1
ATOM 1490 C C . PHE A 1 189 ? 2.683 2.777 -4.007 1.00 93.81 189 PHE A C 1
ATOM 1492 O O . PHE A 1 189 ? 2.164 2.300 -5.020 1.00 93.81 189 PHE A O 1
ATOM 1499 N N . ASN A 1 190 ? 3.064 4.042 -3.892 1.00 91.88 190 ASN A N 1
ATOM 1500 C CA . ASN A 1 190 ? 3.060 4.964 -5.013 1.00 91.88 190 ASN A CA 1
ATOM 1501 C C . ASN A 1 190 ? 4.507 5.316 -5.340 1.00 91.88 190 ASN A C 1
ATOM 1503 O O . ASN A 1 190 ? 5.276 5.685 -4.455 1.00 91.88 190 ASN A O 1
ATOM 1507 N N . LEU A 1 191 ? 4.856 5.200 -6.615 1.00 94.88 191 LEU A N 1
ATOM 1508 C CA . LEU A 1 191 ? 6.139 5.604 -7.166 1.00 94.88 191 LEU A CA 1
ATOM 1509 C C . LEU A 1 191 ? 5.867 6.667 -8.227 1.00 94.88 191 LEU A C 1
ATOM 1511 O O . LEU A 1 191 ? 5.153 6.414 -9.195 1.00 94.88 191 LEU A O 1
ATOM 1515 N N . VAL A 1 192 ? 6.406 7.867 -8.052 1.00 95.38 192 VAL A N 1
ATOM 1516 C CA . VAL A 1 192 ? 6.292 8.927 -9.057 1.00 95.38 192 VAL A CA 1
ATOM 1517 C C . VAL A 1 192 ? 7.525 8.880 -9.940 1.00 95.38 192 VAL A C 1
ATOM 1519 O O . VAL A 1 192 ? 8.633 9.018 -9.428 1.00 95.38 192 VAL A O 1
ATOM 1522 N N . TYR A 1 193 ? 7.315 8.715 -11.246 1.00 95.19 193 TYR A N 1
ATOM 1523 C CA . TYR A 1 193 ? 8.349 8.888 -12.258 1.00 95.19 193 TYR A CA 1
ATOM 1524 C C . TYR A 1 193 ? 8.187 10.238 -12.967 1.00 95.19 193 TYR A C 1
ATOM 1526 O O . TYR A 1 193 ? 7.077 10.598 -13.374 1.00 95.19 193 TYR A O 1
ATOM 1534 N N . ASP A 1 194 ? 9.280 10.982 -13.097 1.00 94.75 194 ASP A N 1
ATOM 1535 C CA . ASP A 1 194 ? 9.328 12.319 -13.684 1.00 94.75 194 ASP A CA 1
ATOM 1536 C C . ASP A 1 194 ? 10.653 12.519 -14.430 1.00 94.75 194 ASP A C 1
ATOM 1538 O O . ASP A 1 194 ? 11.696 12.759 -13.820 1.00 94.75 194 ASP A O 1
ATOM 1542 N N . SER A 1 195 ? 10.609 12.405 -15.758 1.00 91.38 195 SER A N 1
ATOM 1543 C CA . SER A 1 195 ? 11.789 12.494 -16.621 1.00 91.38 195 SER A CA 1
ATOM 1544 C C . SER A 1 195 ? 12.489 13.859 -16.628 1.00 91.38 195 SER A C 1
ATOM 1546 O O . SER A 1 195 ? 13.606 13.955 -17.132 1.00 91.38 195 SER A O 1
ATOM 1548 N N . GLU A 1 196 ? 11.880 14.911 -16.067 1.00 91.50 196 GLU A N 1
ATOM 1549 C CA . GLU A 1 196 ? 12.486 16.248 -15.992 1.00 91.50 196 GLU A CA 1
ATOM 1550 C C . GLU A 1 196 ? 13.339 16.461 -14.725 1.00 91.50 196 GLU A C 1
ATOM 1552 O O . GLU A 1 196 ? 13.957 17.520 -14.569 1.00 91.50 196 GLU A O 1
ATOM 1557 N N . LYS A 1 197 ? 13.37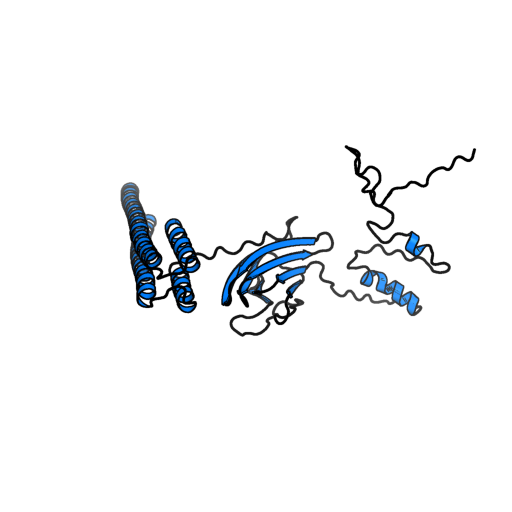7 15.491 -13.800 1.00 90.19 197 LYS A N 1
ATOM 1558 C CA . LYS A 1 197 ? 14.128 15.588 -12.539 1.00 90.19 197 LYS A CA 1
ATOM 1559 C C . LYS A 1 197 ? 15.463 14.853 -12.589 1.00 90.19 197 LYS A C 1
ATOM 1561 O O . LYS A 1 197 ? 15.568 13.781 -13.166 1.00 90.19 197 LYS A O 1
ATOM 1566 N N . GLU A 1 198 ? 16.443 15.409 -11.874 1.00 87.94 198 GLU A N 1
ATOM 1567 C CA . GLU A 1 198 ? 17.749 14.776 -11.618 1.00 87.94 198 GLU A CA 1
ATOM 1568 C C . GLU A 1 198 ? 17.586 13.431 -10.893 1.00 87.94 198 GLU A C 1
ATOM 1570 O O . GLU A 1 198 ? 18.212 12.446 -11.260 1.00 87.94 198 GLU A O 1
ATOM 1575 N N . GLU A 1 199 ? 16.659 13.363 -9.930 1.00 91.19 199 GLU A N 1
ATOM 1576 C CA . GLU A 1 199 ? 16.159 12.106 -9.369 1.00 91.19 199 GLU A CA 1
ATOM 1577 C C . GLU A 1 199 ? 14.764 11.818 -9.949 1.00 91.19 199 GLU A C 1
ATOM 1579 O O . GLU A 1 199 ? 13.763 12.362 -9.465 1.00 91.19 199 GLU A O 1
ATOM 1584 N N . PRO A 1 200 ? 14.671 11.001 -11.010 1.00 91.81 200 PRO A N 1
ATOM 1585 C CA . PRO A 1 200 ? 13.453 10.826 -11.776 1.00 91.81 200 PRO A CA 1
ATOM 1586 C C . PRO A 1 200 ? 12.475 9.860 -11.117 1.00 91.81 200 PRO A C 1
ATOM 1588 O O . PRO A 1 200 ? 11.343 9.778 -11.572 1.00 91.81 200 PRO A O 1
ATOM 1591 N N . ILE A 1 201 ? 12.865 9.145 -10.057 1.00 95.00 201 ILE A N 1
ATOM 1592 C CA . ILE A 1 201 ? 11.961 8.315 -9.253 1.00 95.00 201 ILE A CA 1
ATOM 1593 C C . ILE A 1 201 ? 11.877 8.820 -7.811 1.00 95.00 201 ILE A C 1
ATOM 1595 O O . ILE A 1 201 ? 12.877 9.224 -7.219 1.00 95.00 201 ILE A O 1
ATOM 1599 N N . SER A 1 202 ? 10.674 8.800 -7.236 1.00 93.88 202 SER A N 1
ATOM 1600 C CA . SER A 1 202 ? 10.451 9.131 -5.823 1.00 93.88 202 SER A CA 1
ATOM 1601 C C . SER A 1 202 ? 10.847 7.995 -4.878 1.00 93.88 202 SER A C 1
ATOM 1603 O O . SER A 1 202 ? 10.944 6.841 -5.287 1.00 93.88 202 SER A O 1
ATOM 1605 N N . ASP A 1 203 ? 10.958 8.300 -3.584 1.00 91.81 203 ASP A N 1
ATOM 1606 C CA . ASP A 1 203 ? 11.067 7.273 -2.547 1.00 91.81 203 ASP A CA 1
ATOM 1607 C C . ASP A 1 203 ? 9.854 6.329 -2.548 1.00 91.81 203 ASP A C 1
ATOM 1609 O O . ASP A 1 203 ? 8.730 6.719 -2.888 1.00 91.81 203 ASP A O 1
ATOM 1613 N N . LEU A 1 204 ? 10.090 5.076 -2.150 1.00 89.75 204 LEU A N 1
ATOM 1614 C CA . LEU A 1 204 ? 9.040 4.084 -1.951 1.00 89.75 204 LEU A CA 1
ATOM 1615 C C . LEU A 1 204 ? 8.408 4.275 -0.577 1.00 89.75 204 LEU A C 1
ATOM 1617 O O . LEU A 1 204 ? 8.895 3.774 0.438 1.00 89.75 204 LEU A O 1
ATOM 1621 N N . GLU A 1 205 ? 7.279 4.970 -0.554 1.00 79.38 205 GLU A N 1
ATOM 1622 C CA . GLU A 1 205 ? 6.470 5.096 0.649 1.00 79.38 205 GLU A CA 1
ATOM 1623 C C . GLU A 1 205 ? 5.237 4.195 0.546 1.00 79.38 205 GLU A C 1
ATOM 1625 O O . GLU A 1 205 ? 4.497 4.264 -0.446 1.00 79.38 205 GLU A O 1
ATOM 1630 N N . PRO A 1 206 ? 4.977 3.344 1.556 1.00 82.56 206 PRO A N 1
ATOM 1631 C CA . PRO A 1 206 ? 3.737 2.606 1.585 1.00 82.56 206 PRO A CA 1
ATOM 1632 C C . PRO A 1 206 ? 2.602 3.613 1.701 1.00 82.56 206 PRO A C 1
ATOM 1634 O O . PRO A 1 206 ? 2.601 4.474 2.587 1.00 82.56 206 PRO A O 1
ATOM 1637 N N . GLU A 1 207 ? 1.613 3.485 0.825 1.00 78.50 207 GLU A N 1
ATOM 1638 C CA . GLU A 1 207 ? 0.359 4.195 0.969 1.00 78.50 207 GLU A CA 1
ATOM 1639 C C . GLU A 1 207 ? -0.158 3.855 2.364 1.00 78.50 207 GLU A C 1
ATOM 1641 O O . GLU A 1 207 ? -0.378 2.682 2.691 1.00 78.50 207 GLU A O 1
ATOM 1646 N N . ALA A 1 208 ? -0.250 4.873 3.226 1.00 60.41 208 ALA A N 1
ATOM 1647 C CA . ALA A 1 208 ? -0.670 4.674 4.598 1.00 60.41 208 ALA A CA 1
ATOM 1648 C C . ALA A 1 208 ? -1.976 3.888 4.553 1.00 60.41 208 ALA A C 1
ATOM 1650 O O . ALA A 1 208 ? -2.967 4.391 4.018 1.00 60.41 208 ALA A O 1
ATOM 1651 N N . VAL A 1 209 ? -1.973 2.657 5.082 1.00 59.50 209 VAL A N 1
ATOM 1652 C CA . VAL A 1 209 ? -3.205 1.894 5.262 1.00 59.50 209 VAL A CA 1
ATOM 1653 C C . VAL A 1 209 ? -4.101 2.820 6.063 1.00 59.50 209 VAL A C 1
ATOM 1655 O O . VAL A 1 209 ? -3.826 3.097 7.233 1.00 59.50 209 VAL A O 1
ATOM 1658 N N . VAL A 1 210 ? -5.103 3.406 5.404 1.00 61.81 210 VAL A N 1
ATOM 1659 C CA . VAL A 1 210 ? -6.015 4.334 6.058 1.00 61.81 210 VAL A CA 1
ATOM 1660 C C . VAL A 1 210 ? -6.795 3.468 7.020 1.00 61.81 210 VAL A C 1
ATOM 1662 O O . VAL A 1 210 ? -7.774 2.826 6.630 1.00 61.81 210 VAL A O 1
ATOM 1665 N N . VAL A 1 211 ? -6.320 3.394 8.266 1.00 76.50 211 VAL A N 1
ATOM 1666 C CA . VAL A 1 211 ? -6.995 2.612 9.285 1.00 76.50 211 VAL A CA 1
ATOM 1667 C C . VAL A 1 211 ? -8.381 3.212 9.400 1.00 76.50 211 VAL A C 1
ATOM 1669 O O . VAL A 1 211 ? -8.583 4.379 9.753 1.00 76.50 211 VAL A O 1
ATOM 1672 N N . SER A 1 212 ? -9.343 2.397 9.016 1.00 88.06 212 SER A N 1
ATOM 1673 C CA . SER A 1 212 ? -10.742 2.736 8.924 1.00 88.06 212 SER A CA 1
ATOM 1674 C C . SER A 1 212 ? -11.512 1.822 9.856 1.00 88.06 212 SER A C 1
ATOM 1676 O O . SER A 1 212 ? -11.019 0.809 10.343 1.00 88.06 212 SER A O 1
ATOM 1678 N N . ILE A 1 213 ? -12.770 2.167 10.108 1.00 91.19 213 ILE A N 1
ATOM 1679 C CA . ILE A 1 213 ? -13.617 1.308 10.937 1.00 91.19 213 ILE A CA 1
ATOM 1680 C C . ILE A 1 213 ? -13.751 -0.091 10.315 1.00 91.19 213 ILE A C 1
ATOM 1682 O O . ILE A 1 213 ? -13.839 -1.067 11.056 1.00 91.19 213 ILE A O 1
ATOM 1686 N N . ASP A 1 214 ? -13.761 -0.185 8.985 1.00 88.00 214 ASP A N 1
ATOM 1687 C CA . ASP A 1 214 ? -13.901 -1.451 8.272 1.00 88.00 214 ASP A CA 1
ATOM 1688 C C . ASP A 1 214 ? -12.603 -2.270 8.297 1.00 88.00 214 ASP A C 1
ATOM 1690 O O . ASP A 1 214 ? -12.680 -3.472 8.554 1.00 88.00 214 ASP A O 1
ATOM 1694 N N . SER A 1 215 ? -11.427 -1.640 8.143 1.00 86.38 215 SER A N 1
ATOM 1695 C CA . SER A 1 215 ? -10.140 -2.348 8.271 1.00 86.38 215 SER A CA 1
ATOM 1696 C C . SER A 1 215 ? -9.942 -2.880 9.690 1.00 86.38 215 SER A C 1
ATOM 1698 O O . SER A 1 215 ? -9.697 -4.067 9.853 1.00 86.38 215 SER A O 1
ATOM 1700 N N . THR A 1 216 ? -10.235 -2.084 10.725 1.00 92.88 216 THR A N 1
ATOM 1701 C CA . THR A 1 216 ? -10.165 -2.554 12.120 1.00 92.88 216 THR A CA 1
ATOM 1702 C C . THR A 1 216 ? -11.136 -3.703 12.401 1.00 92.88 216 THR A C 1
ATOM 1704 O O . THR A 1 216 ? -10.882 -4.567 13.241 1.00 92.88 216 THR A O 1
ATOM 1707 N N . ILE A 1 217 ? -12.297 -3.736 11.733 1.00 94.75 217 ILE A N 1
ATOM 1708 C CA . ILE A 1 217 ? -13.214 -4.881 11.828 1.00 94.75 217 ILE A CA 1
ATOM 1709 C C . ILE A 1 217 ? -12.592 -6.122 11.182 1.00 94.75 217 ILE A C 1
ATOM 1711 O O . ILE A 1 217 ? -12.723 -7.198 11.766 1.00 94.75 217 ILE A O 1
ATOM 1715 N N . ALA A 1 218 ? -11.946 -5.980 10.021 1.00 85.31 218 ALA A N 1
ATOM 1716 C CA . ALA A 1 218 ? -11.238 -7.072 9.360 1.00 85.31 218 ALA A CA 1
ATOM 1717 C C . ALA A 1 218 ? -10.094 -7.597 10.240 1.00 85.31 218 ALA A C 1
ATOM 1719 O O . ALA A 1 218 ? -10.040 -8.798 10.484 1.00 85.31 218 ALA A O 1
ATOM 1720 N N . ASP A 1 219 ? -9.295 -6.716 10.844 1.00 86.44 219 ASP A N 1
ATOM 1721 C CA . ASP A 1 219 ? -8.222 -7.109 11.763 1.00 86.44 219 ASP A CA 1
ATOM 1722 C C . ASP A 1 219 ? -8.760 -7.907 12.955 1.00 86.44 219 ASP A C 1
ATOM 1724 O O . ASP A 1 219 ? -8.211 -8.943 13.320 1.00 86.44 219 ASP A O 1
ATOM 1728 N N . ILE A 1 220 ? -9.894 -7.499 13.539 1.00 93.81 220 ILE A N 1
ATOM 1729 C CA . ILE A 1 220 ? -10.540 -8.260 14.621 1.00 93.81 220 ILE A CA 1
ATOM 1730 C C . ILE A 1 220 ? -11.003 -9.653 14.156 1.00 93.81 220 ILE A C 1
ATOM 1732 O O . ILE A 1 220 ? -10.969 -10.598 14.952 1.00 93.81 220 ILE A O 1
ATOM 1736 N N . GLU A 1 221 ? -11.478 -9.790 12.916 1.00 92.88 221 GLU A N 1
ATOM 1737 C CA . GLU A 1 221 ? -11.836 -11.092 12.340 1.00 92.88 221 GLU A CA 1
ATOM 1738 C C . GLU A 1 221 ? -10.580 -11.961 12.160 1.00 92.88 221 GLU A C 1
ATOM 1740 O O . GLU A 1 221 ? -10.540 -13.063 12.708 1.00 92.88 221 GLU A O 1
ATOM 1745 N N . THR A 1 222 ? -9.514 -11.429 11.555 1.00 83.81 222 THR A N 1
ATOM 1746 C CA . THR A 1 222 ? -8.226 -12.120 11.367 1.00 83.81 222 THR A CA 1
ATOM 1747 C C . THR A 1 222 ? -7.607 -12.562 12.695 1.00 83.81 222 THR A C 1
ATOM 1749 O O . THR A 1 222 ? -7.189 -13.707 12.856 1.00 83.81 222 THR A O 1
ATOM 1752 N N . ILE A 1 223 ? -7.597 -11.688 13.706 1.00 88.56 223 ILE A N 1
ATOM 1753 C CA . ILE A 1 223 ? -7.104 -12.000 15.057 1.00 88.56 223 ILE A CA 1
ATOM 1754 C C . ILE A 1 223 ? -7.917 -13.150 15.676 1.00 88.56 223 ILE A C 1
ATOM 1756 O O . ILE A 1 223 ? -7.372 -14.002 16.380 1.00 88.56 223 ILE A O 1
ATOM 1760 N N . TYR A 1 224 ? -9.228 -13.203 15.438 1.00 92.31 224 TYR A N 1
ATOM 1761 C CA . TYR A 1 224 ? -10.050 -14.312 15.916 1.00 92.31 224 TYR A CA 1
ATOM 1762 C C . TYR A 1 224 ? -9.758 -15.620 15.171 1.00 92.31 224 TYR A C 1
ATOM 1764 O O . TYR A 1 224 ? -9.664 -16.667 15.809 1.00 92.31 224 TYR A O 1
ATOM 1772 N N . GLU A 1 225 ? -9.583 -15.569 13.852 1.00 88.94 225 GLU A N 1
ATOM 1773 C CA . GLU A 1 225 ? -9.240 -16.729 13.020 1.00 88.94 225 GLU A CA 1
ATOM 1774 C C . GLU A 1 225 ? -7.879 -17.326 13.397 1.00 88.94 225 GLU A C 1
ATOM 1776 O O . GLU A 1 225 ? -7.754 -18.544 13.513 1.00 88.94 225 GLU A O 1
ATOM 1781 N N . LYS A 1 226 ? -6.900 -16.475 13.732 1.00 87.31 226 LYS A N 1
ATOM 1782 C CA . LYS A 1 226 ? -5.591 -16.874 14.282 1.00 87.31 226 LYS A CA 1
ATOM 1783 C C . LYS A 1 226 ? -5.666 -17.434 15.713 1.00 87.31 226 LYS A C 1
ATOM 1785 O O . LYS A 1 226 ? -4.648 -17.817 16.286 1.00 87.31 226 LYS A O 1
ATOM 1790 N N . GLY A 1 227 ? -6.850 -17.456 16.332 1.00 88.00 227 GLY A N 1
ATOM 1791 C CA . GLY A 1 227 ? -7.051 -17.900 17.715 1.00 88.00 227 GLY A CA 1
ATOM 1792 C C . GLY A 1 227 ? -6.504 -16.930 18.765 1.00 88.00 227 GLY A C 1
ATOM 1793 O O . GLY A 1 227 ? -6.479 -17.255 19.952 1.00 88.00 227 GLY A O 1
ATOM 1794 N N . TRP A 1 228 ? -6.082 -15.732 18.354 1.00 91.00 228 TRP A N 1
ATOM 1795 C CA . TRP A 1 228 ? -5.535 -14.715 19.244 1.00 91.00 228 TRP A CA 1
ATOM 1796 C C . TRP A 1 228 ? -6.614 -14.059 20.089 1.00 91.00 228 TRP A C 1
ATOM 1798 O O . TRP A 1 228 ? -6.311 -13.677 21.207 1.00 91.00 228 TRP A O 1
ATOM 1808 N N . ILE A 1 229 ? -7.864 -13.979 19.618 1.00 95.00 229 ILE A N 1
ATOM 1809 C CA . ILE A 1 229 ? -9.040 -13.766 20.476 1.00 95.00 229 ILE A CA 1
ATOM 1810 C C . ILE A 1 229 ? -9.684 -15.121 20.753 1.00 95.00 229 ILE A C 1
ATOM 1812 O O . ILE A 1 229 ? -10.162 -15.795 19.846 1.00 95.00 229 ILE A O 1
ATOM 1816 N N . THR A 1 230 ? -9.785 -15.495 22.024 1.00 91.44 230 THR A N 1
ATOM 1817 C CA . THR A 1 230 ? -10.229 -16.850 22.392 1.00 91.44 230 THR A CA 1
ATOM 1818 C C . THR A 1 230 ? -11.748 -17.022 22.342 1.00 91.44 230 THR A C 1
ATOM 1820 O O . THR A 1 230 ? -12.258 -18.111 22.076 1.00 91.44 230 THR A O 1
ATOM 1823 N N . LYS A 1 231 ? -12.515 -15.951 22.590 1.00 95.31 231 LYS A N 1
ATOM 1824 C CA . LYS A 1 231 ? -13.980 -16.010 22.716 1.00 95.31 231 LYS A CA 1
ATOM 1825 C C . LYS A 1 231 ? -14.686 -15.289 21.580 1.00 95.31 231 LYS A C 1
ATOM 1827 O O . LYS A 1 231 ? -14.579 -14.073 21.423 1.00 95.31 231 LYS A O 1
ATOM 1832 N N . THR A 1 232 ? -15.580 -16.000 20.892 1.00 95.56 232 THR A N 1
ATOM 1833 C CA . THR A 1 232 ? -16.449 -15.414 19.856 1.00 95.56 232 THR A CA 1
ATOM 1834 C C . THR A 1 232 ? -17.325 -14.276 20.396 1.00 95.56 232 THR A C 1
ATOM 1836 O O . THR A 1 232 ? -17.699 -13.368 19.651 1.00 95.56 232 THR A O 1
ATOM 1839 N N . SER A 1 233 ? -17.685 -14.307 21.686 1.00 95.62 233 SER A N 1
ATOM 1840 C CA . SER A 1 233 ? -18.451 -13.235 22.335 1.00 95.62 233 SER A CA 1
ATOM 1841 C C . SER A 1 233 ? -17.681 -11.919 22.386 1.00 95.62 233 SER A C 1
ATOM 1843 O O . SER A 1 233 ? -18.282 -10.862 22.191 1.00 95.62 233 SER A O 1
ATOM 1845 N N . ASP A 1 234 ? -16.371 -11.989 22.617 1.00 95.81 234 ASP A N 1
ATOM 1846 C CA . ASP A 1 234 ? -15.501 -10.827 22.769 1.00 95.81 234 ASP A CA 1
ATOM 1847 C C . ASP A 1 234 ? -15.247 -10.191 21.400 1.00 95.81 234 ASP A C 1
ATOM 1849 O O . ASP A 1 234 ? -15.505 -8.998 21.230 1.00 95.81 234 ASP A O 1
ATOM 1853 N N . LYS A 1 235 ? -14.954 -11.011 20.380 1.00 96.19 235 LYS A N 1
ATOM 1854 C CA . LYS A 1 235 ? -14.935 -10.595 18.966 1.00 96.19 235 LYS A CA 1
ATOM 1855 C C . LYS A 1 235 ? -16.214 -9.850 18.567 1.00 96.19 235 LYS A C 1
ATOM 1857 O O . LYS A 1 235 ? -16.188 -8.694 18.141 1.00 96.19 235 LYS A O 1
ATOM 1862 N N . LYS A 1 236 ? -17.375 -10.492 18.762 1.00 97.38 236 LYS A N 1
ATOM 1863 C CA . LYS A 1 236 ? -18.688 -9.911 18.422 1.00 97.38 236 LYS A CA 1
ATOM 1864 C C . LYS A 1 236 ? -18.950 -8.610 19.179 1.00 97.38 236 LYS A C 1
ATOM 1866 O O . LYS A 1 236 ? -19.599 -7.711 18.642 1.00 97.38 236 LYS A O 1
ATOM 1871 N N . LEU A 1 237 ? -18.484 -8.499 20.423 1.00 97.38 237 LEU A N 1
ATOM 1872 C CA . LEU A 1 237 ? -18.631 -7.290 21.224 1.00 97.38 237 LEU A CA 1
ATOM 1873 C C . LEU A 1 237 ? -17.820 -6.125 20.644 1.00 97.38 237 LEU A C 1
ATOM 1875 O O . LEU A 1 237 ? -18.391 -5.039 20.517 1.00 97.38 237 LEU A O 1
ATOM 1879 N N . LEU A 1 238 ? -16.550 -6.349 20.288 1.00 97.38 238 LEU A N 1
ATOM 1880 C CA . LEU A 1 238 ? -15.665 -5.338 19.697 1.00 97.38 238 LEU A CA 1
ATOM 1881 C C . LEU A 1 238 ? -16.227 -4.829 18.360 1.00 97.38 238 LEU A C 1
ATOM 1883 O O . LEU A 1 238 ? -16.527 -3.638 18.235 1.00 97.38 238 LEU A O 1
ATOM 1887 N N . ILE A 1 239 ? -16.527 -5.739 17.426 1.00 97.62 239 ILE A N 1
ATOM 1888 C CA . ILE A 1 239 ? -17.110 -5.406 16.111 1.00 97.62 239 ILE A CA 1
ATOM 1889 C C . ILE A 1 239 ? -18.425 -4.636 16.269 1.00 97.62 239 ILE A C 1
ATOM 1891 O O . ILE A 1 239 ? -18.695 -3.661 15.564 1.00 97.62 239 ILE A O 1
ATOM 1895 N N . ARG A 1 240 ? -19.273 -5.032 17.227 1.00 97.94 240 ARG A N 1
ATOM 1896 C CA . ARG A 1 240 ? -20.534 -4.330 17.484 1.00 97.94 240 ARG A CA 1
ATOM 1897 C C . ARG A 1 240 ? -20.305 -2.878 17.914 1.00 97.94 240 ARG A C 1
ATOM 1899 O O . ARG A 1 240 ? -21.078 -2.017 17.496 1.00 97.94 240 ARG A O 1
ATOM 1906 N N . GLN A 1 241 ? -19.294 -2.584 18.735 1.00 97.69 241 GLN A N 1
ATOM 1907 C CA . GLN A 1 241 ? -18.987 -1.202 19.131 1.00 97.69 241 GLN A CA 1
ATOM 1908 C C . GLN A 1 241 ? -18.528 -0.357 17.940 1.00 97.69 241 GLN A C 1
ATOM 1910 O O . GLN A 1 241 ? -19.015 0.766 17.791 1.00 97.69 241 GLN A O 1
ATOM 1915 N N . LEU A 1 242 ? -17.676 -0.912 17.076 1.00 97.44 242 LEU A N 1
ATOM 1916 C CA . LEU A 1 242 ? -17.210 -0.263 15.848 1.00 97.44 242 LEU A CA 1
ATOM 1917 C C . LEU A 1 242 ? -18.375 0.041 14.895 1.00 97.44 242 LEU A C 1
ATOM 1919 O O . LEU A 1 242 ? -18.600 1.200 14.550 1.00 97.44 242 LEU A O 1
ATOM 1923 N N . LYS A 1 243 ? -19.252 -0.936 14.625 1.00 97.44 243 LYS A N 1
ATOM 1924 C CA . LYS A 1 243 ? -20.481 -0.723 13.829 1.00 97.44 243 LYS A CA 1
ATOM 1925 C C . LYS A 1 243 ? -21.430 0.310 14.448 1.00 97.44 243 LYS A C 1
ATOM 1927 O O . LYS A 1 243 ? -22.174 1.003 13.752 1.00 97.44 243 LYS A O 1
ATOM 1932 N N . HIS A 1 244 ? -21.473 0.428 15.777 1.00 96.25 244 HIS A N 1
ATOM 1933 C CA . HIS A 1 244 ? -22.249 1.488 16.428 1.00 96.25 244 HIS A CA 1
ATOM 1934 C C . HIS A 1 244 ? -21.623 2.874 16.256 1.00 96.25 244 HIS A C 1
ATOM 1936 O O . HIS A 1 244 ? -22.378 3.842 16.117 1.00 96.25 244 HIS A O 1
ATOM 1942 N N . LEU A 1 245 ? -20.293 2.979 16.288 1.00 96.50 245 LEU A N 1
ATOM 1943 C CA . LEU A 1 245 ? -19.575 4.217 15.994 1.00 96.50 245 LEU A CA 1
ATOM 1944 C C . LEU A 1 245 ? -19.824 4.640 14.544 1.00 96.50 245 LEU A C 1
ATOM 1946 O O . LEU A 1 245 ? -20.308 5.746 14.319 1.00 96.50 245 LEU A O 1
ATOM 1950 N N . GLU A 1 246 ? -19.643 3.729 13.594 1.00 95.50 246 GLU A N 1
ATOM 1951 C CA . GLU A 1 246 ? -19.871 3.942 12.162 1.00 95.50 246 GLU A CA 1
ATOM 1952 C C . GLU A 1 246 ? -21.268 4.531 11.872 1.00 95.50 246 GLU A C 1
ATOM 1954 O O . GLU A 1 246 ? -21.419 5.578 11.240 1.00 95.50 246 GLU A O 1
ATOM 1959 N N . ARG A 1 247 ? -22.325 3.930 12.440 1.00 96.44 247 ARG A N 1
ATOM 1960 C CA . ARG A 1 247 ? -23.705 4.439 12.310 1.00 96.44 247 ARG A CA 1
ATOM 1961 C C . ARG A 1 247 ? -23.881 5.848 12.876 1.00 96.44 247 ARG A C 1
ATOM 1963 O O . ARG A 1 247 ? -24.722 6.605 12.388 1.00 96.44 247 ARG A O 1
ATOM 1970 N N . LYS A 1 248 ? -23.152 6.194 13.943 1.00 95.81 248 LYS A N 1
ATOM 1971 C CA . LYS A 1 248 ? -23.189 7.539 14.533 1.00 95.81 248 LYS A CA 1
ATOM 1972 C C . LYS A 1 248 ? -22.470 8.547 13.644 1.00 95.81 248 LYS A C 1
ATOM 1974 O O . LYS A 1 248 ? -23.013 9.636 13.479 1.00 95.81 248 LYS A O 1
ATOM 1979 N N . LEU A 1 249 ? -21.336 8.182 13.050 1.00 94.25 249 LEU A N 1
ATOM 1980 C CA . LEU A 1 249 ? -20.622 9.030 12.093 1.00 94.25 249 LEU A CA 1
ATOM 1981 C C . LEU A 1 249 ? -21.498 9.332 10.879 1.00 94.25 249 LEU A C 1
ATOM 1983 O O . LEU A 1 249 ? -21.812 10.497 10.660 1.00 94.25 249 LEU A O 1
ATOM 1987 N N . LYS A 1 250 ? -22.106 8.306 10.265 1.00 94.31 250 LYS A N 1
ATOM 1988 C CA . LYS A 1 250 ? -23.082 8.474 9.169 1.00 94.31 250 LYS A CA 1
ATOM 1989 C C . LYS A 1 250 ? -24.222 9.445 9.507 1.00 94.31 250 LYS A C 1
ATOM 1991 O O . LYS A 1 250 ? -24.752 10.135 8.635 1.00 94.31 250 LYS A O 1
ATOM 1996 N N . HIS A 1 251 ? -24.653 9.504 10.769 1.00 95.12 251 HIS A N 1
ATO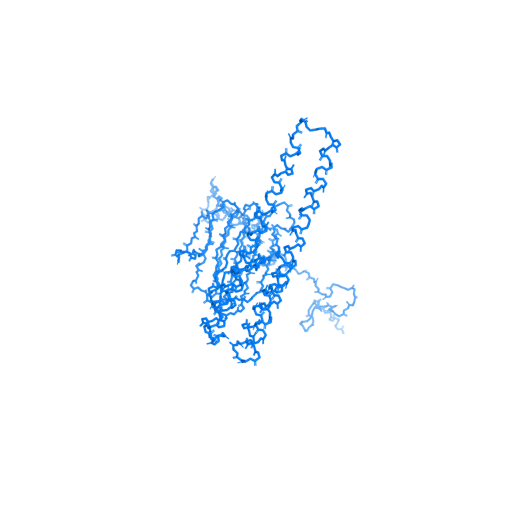M 1997 C CA . HIS A 1 251 ? -25.658 10.476 11.205 1.00 95.12 251 HIS A CA 1
ATOM 1998 C C . HIS A 1 251 ? -25.113 11.911 11.257 1.00 95.12 251 HIS A C 1
ATOM 2000 O O . HIS A 1 251 ? -25.832 12.841 10.882 1.00 95.12 251 HIS A O 1
ATOM 2006 N N . PHE A 1 252 ? -23.876 12.098 11.723 1.00 93.12 252 PHE A N 1
ATOM 2007 C CA . PHE A 1 252 ? -23.209 13.397 11.705 1.00 93.12 252 PHE A CA 1
ATOM 2008 C C . PHE A 1 252 ? -22.945 13.867 10.278 1.00 93.12 252 PHE A C 1
ATOM 2010 O O . PHE A 1 252 ? -23.304 15.000 9.974 1.00 93.12 252 PHE A O 1
ATOM 2017 N N . ASP A 1 253 ? -22.470 12.996 9.391 1.00 90.31 253 ASP A N 1
ATOM 2018 C CA . ASP A 1 253 ? -22.167 13.342 7.997 1.00 90.31 253 ASP A CA 1
ATOM 2019 C C . ASP A 1 253 ? -23.420 13.861 7.279 1.00 90.31 253 ASP A C 1
ATOM 2021 O O . ASP A 1 253 ? -23.429 14.953 6.714 1.00 90.31 253 ASP A O 1
ATOM 2025 N N . ARG A 1 254 ? -24.559 13.172 7.443 1.00 94.69 254 ARG A N 1
ATOM 2026 C CA . ARG A 1 254 ? -25.864 13.639 6.932 1.00 94.69 254 ARG A CA 1
ATOM 2027 C C . ARG A 1 254 ? -26.284 14.994 7.505 1.00 94.69 254 ARG A C 1
ATOM 2029 O O . ARG A 1 254 ? -27.013 15.748 6.859 1.00 94.69 254 ARG A O 1
ATOM 2036 N N . LYS A 1 255 ? -25.922 15.294 8.755 1.00 94.75 255 LYS A N 1
ATOM 2037 C CA . LYS A 1 255 ? -26.250 16.569 9.410 1.00 94.75 255 LYS A CA 1
ATOM 2038 C C . LYS A 1 255 ? -25.362 17.695 8.876 1.00 94.75 255 LYS A C 1
ATOM 2040 O O . LYS A 1 255 ? -25.892 18.775 8.615 1.00 94.75 255 LYS A O 1
ATOM 2045 N N . THR A 1 256 ? -24.074 17.423 8.693 1.00 93.31 256 THR A N 1
ATOM 2046 C CA . THR A 1 256 ? -23.075 18.296 8.065 1.00 93.31 256 THR A CA 1
ATOM 2047 C C . THR A 1 256 ? -23.501 18.648 6.643 1.00 93.31 256 THR A C 1
ATOM 2049 O O . THR A 1 256 ? -23.766 19.815 6.363 1.00 93.31 256 THR A O 1
ATOM 2052 N N . GLU A 1 257 ? -23.771 17.643 5.807 1.00 92.69 257 GLU A N 1
ATOM 2053 C CA . GLU A 1 257 ? -24.180 17.820 4.409 1.00 92.69 257 GLU A CA 1
ATOM 2054 C C . GLU A 1 257 ? -25.456 18.676 4.279 1.00 92.69 257 GLU A C 1
ATOM 2056 O O . GLU A 1 257 ? -25.580 19.539 3.406 1.00 92.69 257 GLU A O 1
ATOM 2061 N N . ARG A 1 258 ? -26.433 18.494 5.181 1.00 95.56 258 ARG A N 1
ATOM 2062 C CA . ARG A 1 258 ? -27.647 19.330 5.216 1.00 95.56 258 ARG A CA 1
ATOM 2063 C C . ARG A 1 258 ? -27.340 20.793 5.526 1.00 95.56 258 ARG A C 1
ATOM 2065 O O . ARG A 1 258 ? -27.987 21.668 4.954 1.00 95.56 258 ARG A O 1
ATOM 2072 N N . ILE A 1 259 ? -26.416 21.065 6.447 1.00 93.38 259 ILE A N 1
ATOM 2073 C CA . ILE A 1 259 ? -26.031 22.433 6.816 1.00 93.38 259 ILE A CA 1
ATOM 2074 C C . ILE A 1 259 ? -25.243 23.077 5.673 1.00 93.38 259 ILE A C 1
ATOM 2076 O O . ILE A 1 259 ? -25.569 24.195 5.287 1.00 93.38 259 ILE A O 1
ATOM 2080 N N . GLU A 1 260 ? -24.297 22.362 5.073 1.00 92.56 260 GLU A N 1
ATOM 2081 C CA . GLU A 1 260 ? -23.520 22.834 3.921 1.00 92.56 260 GLU A CA 1
ATOM 2082 C C . GLU A 1 260 ? -24.408 23.139 2.713 1.00 92.56 260 GLU A C 1
ATOM 2084 O O . GLU A 1 260 ? -24.293 24.201 2.102 1.00 92.56 260 GLU A O 1
ATOM 2089 N N . LYS A 1 261 ? -25.385 22.274 2.410 1.00 94.81 261 LYS A N 1
ATOM 2090 C CA . LYS A 1 261 ? -26.387 22.550 1.367 1.00 94.81 261 LYS A CA 1
ATOM 2091 C C . LYS A 1 261 ? -27.181 23.826 1.656 1.00 94.81 261 LYS A C 1
ATOM 2093 O O . LYS A 1 261 ? -27.522 24.553 0.724 1.00 94.81 261 LYS A O 1
ATOM 2098 N N . LEU A 1 262 ? -27.498 24.111 2.922 1.00 94.06 262 LEU A N 1
ATOM 2099 C CA . LEU A 1 262 ? -28.165 25.359 3.302 1.00 94.06 262 LEU A CA 1
ATOM 2100 C C . LEU A 1 262 ? -27.237 26.568 3.155 1.00 94.06 262 LEU A C 1
ATOM 2102 O O . LEU A 1 262 ? -27.694 27.593 2.656 1.00 94.06 262 LEU A O 1
ATOM 2106 N N . ILE A 1 263 ? -25.964 26.444 3.536 1.00 92.44 263 ILE A N 1
ATOM 2107 C CA . ILE A 1 263 ? -24.939 27.482 3.346 1.00 92.44 263 ILE A CA 1
ATOM 2108 C C . ILE A 1 263 ? -24.850 27.849 1.862 1.00 92.44 263 ILE A C 1
ATOM 2110 O O . ILE A 1 263 ? -25.153 28.989 1.510 1.00 92.44 263 ILE A O 1
ATOM 2114 N N . ARG A 1 264 ? -24.622 26.862 0.984 1.00 93.38 264 ARG A N 1
ATOM 2115 C CA . ARG A 1 264 ? -24.541 27.059 -0.476 1.00 93.38 264 ARG A CA 1
ATOM 2116 C C . ARG A 1 264 ? -25.805 27.708 -1.052 1.00 93.38 264 ARG A C 1
ATOM 2118 O O . ARG A 1 264 ? -25.734 28.612 -1.882 1.00 93.38 264 ARG A O 1
ATOM 2125 N N . LYS A 1 265 ? -26.994 27.292 -0.594 1.00 93.00 265 LYS A N 1
ATOM 2126 C CA . LYS A 1 265 ? -28.273 27.895 -1.023 1.00 93.00 265 LYS A CA 1
ATOM 2127 C C . LYS A 1 265 ? -28.401 29.363 -0.623 1.00 93.00 265 LYS A C 1
ATOM 2129 O O . LYS A 1 265 ? -29.000 30.136 -1.366 1.00 93.00 265 LYS A O 1
ATOM 2134 N N . ILE A 1 266 ? -27.900 29.745 0.549 1.00 92.00 266 ILE A N 1
ATOM 2135 C CA . ILE A 1 266 ? -27.933 31.134 1.017 1.00 92.00 266 ILE A CA 1
ATOM 2136 C C . ILE A 1 266 ? -26.877 31.966 0.282 1.00 92.00 266 ILE A C 1
ATOM 2138 O O . ILE A 1 266 ? -27.188 33.078 -0.144 1.00 92.00 266 ILE A O 1
ATOM 2142 N N . GLU A 1 267 ? -25.675 31.426 0.075 1.00 90.12 267 GLU A N 1
ATOM 2143 C CA . GLU A 1 267 ? -24.585 32.047 -0.691 1.00 90.12 267 GLU A CA 1
ATOM 2144 C C . GLU A 1 267 ? -24.983 32.368 -2.130 1.00 90.12 267 GLU A C 1
ATOM 2146 O O . GLU A 1 267 ? -24.727 33.474 -2.599 1.00 90.12 267 GLU A O 1
ATOM 2151 N N . ASN A 1 268 ? -25.713 31.479 -2.797 1.00 90.56 268 ASN A N 1
ATOM 2152 C CA . ASN A 1 268 ? -26.094 31.677 -4.196 1.00 90.56 268 ASN A CA 1
ATOM 2153 C C . ASN A 1 268 ? -27.404 32.454 -4.381 1.00 90.56 268 ASN A C 1
ATOM 2155 O O . ASN A 1 268 ? -27.853 32.634 -5.509 1.00 90.56 268 ASN A O 1
ATOM 2159 N N . ASN A 1 269 ? -28.053 32.911 -3.304 1.00 89.50 269 ASN A N 1
ATOM 2160 C CA . ASN A 1 269 ? -29.330 33.610 -3.413 1.00 89.50 269 ASN A CA 1
ATOM 2161 C C . ASN A 1 269 ? -29.134 35.133 -3.584 1.00 89.50 269 ASN A C 1
ATOM 2163 O O . ASN A 1 269 ? -28.740 35.799 -2.617 1.00 89.50 269 ASN A O 1
ATOM 2167 N N . PRO A 1 270 ? -29.461 35.713 -4.758 1.00 84.56 270 PRO A N 1
ATOM 2168 C CA . PRO A 1 270 ? -29.313 37.148 -5.010 1.00 84.56 270 PRO A CA 1
ATOM 2169 C C . PRO A 1 270 ? -30.417 37.993 -4.355 1.00 84.56 270 PRO A C 1
ATOM 2171 O O . PRO A 1 270 ? -30.278 39.205 -4.237 1.00 84.56 270 PRO A O 1
ATOM 2174 N N . LYS A 1 271 ? -31.521 37.377 -3.907 1.00 88.75 271 LYS A N 1
ATOM 2175 C CA . LYS A 1 271 ? -32.691 38.084 -3.351 1.00 88.75 271 LYS A CA 1
ATOM 2176 C C . LYS A 1 271 ? -32.543 38.435 -1.868 1.00 88.75 271 LYS A C 1
ATOM 2178 O O . LYS A 1 271 ? -33.389 39.134 -1.312 1.00 88.75 271 LYS A O 1
ATOM 2183 N N . ILE A 1 272 ? -31.512 37.925 -1.193 1.00 85.44 272 ILE A N 1
ATOM 2184 C CA . ILE A 1 272 ? -31.297 38.156 0.238 1.00 85.44 272 ILE A CA 1
ATOM 2185 C C . ILE A 1 272 ? -30.384 39.367 0.419 1.00 85.44 272 ILE A C 1
ATOM 2187 O O . ILE A 1 272 ? -29.273 39.399 -0.099 1.00 85.44 272 ILE A O 1
ATOM 2191 N N . ASN A 1 273 ? -30.830 40.334 1.225 1.00 90.56 273 ASN A N 1
ATOM 2192 C CA . ASN A 1 273 ? -30.017 41.491 1.603 1.00 90.56 273 ASN A CA 1
ATOM 2193 C C . ASN A 1 273 ? -28.653 41.037 2.184 1.00 90.56 273 ASN A C 1
ATOM 2195 O O . ASN A 1 273 ? -28.659 40.232 3.126 1.00 90.56 273 ASN A O 1
ATOM 2199 N N . PRO A 1 274 ? -27.520 41.595 1.709 1.00 88.88 274 PRO A N 1
ATOM 2200 C CA . PRO A 1 274 ? -26.170 41.229 2.145 1.00 88.88 274 PRO A CA 1
ATOM 2201 C C . PRO A 1 274 ? -25.984 41.136 3.667 1.00 88.88 274 PRO A C 1
ATOM 2203 O O . PRO A 1 274 ? -25.501 40.123 4.165 1.00 88.88 274 PRO A O 1
ATOM 2206 N N . LYS A 1 275 ? -26.474 42.117 4.440 1.00 89.81 275 LYS A N 1
ATOM 2207 C CA . LYS A 1 275 ? -26.332 42.116 5.912 1.00 89.81 275 LYS A CA 1
ATOM 2208 C C . LYS A 1 275 ? -27.121 40.988 6.586 1.00 89.81 275 LYS A C 1
ATOM 2210 O O . LYS A 1 275 ? -26.702 40.423 7.595 1.00 89.81 275 LYS A O 1
ATOM 2215 N N . LYS A 1 276 ? -28.300 40.650 6.047 1.00 90.75 276 LYS A N 1
ATOM 2216 C CA . LYS A 1 276 ? -29.112 39.527 6.551 1.00 90.75 276 LYS A CA 1
ATOM 2217 C C . LYS A 1 276 ? -28.474 38.189 6.177 1.00 90.75 276 LYS A C 1
ATOM 2219 O O . LYS A 1 276 ? -28.469 37.279 7.002 1.00 90.75 276 LYS A O 1
ATOM 2224 N N . LYS A 1 277 ? -27.927 38.095 4.963 1.00 91.69 277 LYS A N 1
ATOM 2225 C CA . LYS A 1 277 ? -27.215 36.925 4.439 1.00 91.69 277 LYS A CA 1
ATOM 2226 C C . LYS A 1 277 ? -26.015 36.575 5.313 1.00 91.69 277 LYS A C 1
ATOM 2228 O O . LYS A 1 277 ? -25.948 35.459 5.819 1.00 91.69 277 LYS A O 1
ATOM 2233 N N . GLU A 1 278 ? -25.161 37.553 5.597 1.00 92.00 278 GLU A N 1
ATOM 2234 C CA . GLU A 1 278 ? -23.994 37.402 6.472 1.00 92.00 278 GLU A CA 1
ATOM 2235 C C . GLU A 1 278 ? -24.379 36.862 7.861 1.00 92.00 278 GLU A C 1
ATOM 2237 O O . GLU A 1 278 ? -23.814 35.881 8.347 1.00 92.00 278 GLU A O 1
ATOM 2242 N N . LYS A 1 279 ? -25.427 37.424 8.481 1.00 94.12 279 LYS A N 1
ATOM 2243 C CA . LYS A 1 279 ? -25.919 36.966 9.790 1.00 94.12 279 LYS A CA 1
ATOM 2244 C C . LYS A 1 279 ? -26.424 35.517 9.770 1.00 94.12 279 LYS A C 1
ATOM 2246 O O . LYS A 1 279 ? -26.259 34.802 10.761 1.00 94.12 279 LYS A O 1
ATOM 2251 N N . ILE A 1 280 ? -27.071 35.087 8.684 1.00 92.94 280 ILE A N 1
ATOM 2252 C CA . ILE A 1 280 ? -27.556 33.707 8.522 1.00 92.94 280 ILE A CA 1
ATO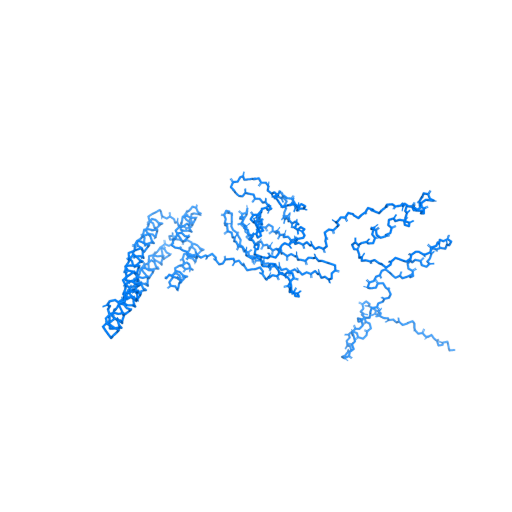M 2253 C C . ILE A 1 280 ? -26.375 32.752 8.348 1.00 92.94 280 ILE A C 1
ATOM 2255 O O . ILE A 1 280 ? -26.317 31.746 9.055 1.00 92.94 280 ILE A O 1
ATOM 2259 N N . LEU A 1 281 ? -25.424 33.089 7.474 1.00 93.25 281 LEU A N 1
ATOM 2260 C CA . LEU A 1 281 ? -24.225 32.284 7.238 1.00 93.25 281 LEU A CA 1
ATOM 2261 C C . LEU A 1 281 ? -23.407 32.120 8.519 1.00 93.25 281 LEU A C 1
ATOM 2263 O O . LEU A 1 281 ? -23.078 30.996 8.883 1.00 93.25 281 LEU A O 1
ATOM 2267 N N . LYS A 1 282 ? -23.221 33.195 9.297 1.00 95.75 282 LYS A N 1
ATOM 2268 C CA . LYS A 1 282 ? -22.568 33.125 10.612 1.00 95.75 282 LYS A CA 1
ATOM 2269 C C . LYS A 1 282 ? -23.230 32.102 11.542 1.00 95.75 282 LYS A C 1
ATOM 2271 O O . LYS A 1 282 ? -22.542 31.306 12.173 1.00 95.75 282 LYS A O 1
ATOM 2276 N N . ARG A 1 283 ? -24.566 32.083 11.616 1.00 95.62 283 ARG A N 1
ATOM 2277 C CA . ARG A 1 283 ? -25.307 31.112 12.447 1.00 95.62 283 ARG A CA 1
ATOM 2278 C C . ARG A 1 283 ? -25.188 29.678 11.927 1.00 95.62 283 ARG A C 1
ATOM 2280 O O . ARG A 1 283 ? -25.151 28.754 12.736 1.00 95.62 283 ARG A O 1
ATOM 2287 N N . LEU A 1 284 ? -25.177 29.483 10.608 1.00 94.56 284 LEU A N 1
ATOM 2288 C CA . LEU A 1 284 ? -25.026 28.161 9.996 1.00 94.56 284 LEU A CA 1
ATOM 2289 C C . LEU A 1 284 ? -23.611 27.613 10.198 1.00 94.56 284 LEU A C 1
ATOM 2291 O O . LEU A 1 284 ? -23.489 26.467 10.618 1.00 94.56 284 LEU A O 1
ATOM 2295 N N . ASN A 1 285 ? -22.579 28.442 10.030 1.00 93.19 285 ASN A N 1
ATOM 2296 C CA . ASN A 1 285 ? -21.186 28.072 10.290 1.00 93.19 285 ASN A CA 1
ATOM 2297 C C . ASN A 1 285 ? -20.964 27.725 11.769 1.00 93.19 285 ASN A C 1
ATOM 2299 O O . ASN A 1 285 ? -20.435 26.664 12.071 1.00 93.19 285 ASN A O 1
ATOM 2303 N N . GLN A 1 286 ? -21.505 28.517 12.703 1.00 96.12 286 GLN A N 1
ATOM 2304 C CA . GLN A 1 286 ? -21.490 28.165 14.134 1.00 96.12 286 GLN A CA 1
ATOM 2305 C C . GLN A 1 286 ? -22.214 26.843 14.432 1.00 96.12 286 GLN A C 1
ATOM 2307 O O . GLN A 1 286 ? -21.871 26.117 15.364 1.00 96.12 286 GLN A O 1
ATOM 2312 N N . LYS A 1 287 ? -23.275 26.525 13.681 1.00 95.62 287 LYS A N 1
ATOM 2313 C CA . LYS A 1 287 ? -23.980 25.248 13.827 1.00 95.62 287 LYS A CA 1
ATOM 2314 C C . LYS A 1 287 ? -23.152 24.092 13.267 1.00 95.62 287 LYS A C 1
ATOM 2316 O O . LYS A 1 287 ? -23.200 23.017 13.855 1.00 95.62 287 LYS A O 1
ATOM 2321 N N . LEU A 1 288 ? -22.431 24.311 12.169 1.00 93.38 288 LEU A N 1
ATOM 2322 C CA . LEU A 1 288 ? -21.518 23.347 11.557 1.00 93.38 288 LEU A CA 1
ATOM 2323 C C . LEU A 1 288 ? -20.361 23.011 12.505 1.00 93.38 288 LEU A C 1
ATOM 2325 O O . LEU A 1 288 ? -20.133 21.842 12.800 1.00 93.38 288 LEU A O 1
ATOM 2329 N N . GLU A 1 289 ? -19.739 24.034 13.087 1.00 92.38 289 GLU A N 1
ATOM 2330 C CA . GLU A 1 289 ? -18.687 23.906 14.101 1.00 92.38 289 GLU A CA 1
ATOM 2331 C C . GLU A 1 289 ? -19.165 23.079 15.304 1.00 92.38 289 GLU A C 1
ATOM 2333 O O . GLU A 1 289 ? -18.565 22.064 15.648 1.00 92.38 289 GLU A O 1
ATOM 2338 N N . LYS A 1 290 ? -20.343 23.398 15.861 1.00 95.50 290 LYS A N 1
ATOM 2339 C CA . LYS A 1 290 ? -20.950 22.604 16.947 1.00 95.50 290 LYS A CA 1
ATOM 2340 C C . LYS A 1 290 ? -21.222 21.149 16.564 1.00 95.50 290 LYS A C 1
ATOM 2342 O O . LYS A 1 290 ? -21.220 20.280 17.435 1.00 95.50 290 LYS A O 1
ATOM 2347 N N . VAL A 1 291 ? -21.541 20.871 15.299 1.00 94.69 291 VAL A N 1
ATOM 2348 C CA . VAL A 1 291 ? -21.725 19.496 14.810 1.00 94.69 291 VAL A CA 1
ATOM 2349 C C . VAL A 1 291 ? -20.388 18.766 14.773 1.00 94.69 291 VAL A C 1
ATOM 2351 O O . VAL A 1 291 ? -20.334 17.636 15.255 1.00 94.69 291 VAL A O 1
ATOM 2354 N N . SER A 1 292 ? -19.332 19.424 14.293 1.00 89.25 292 SER A N 1
ATOM 2355 C CA . SER A 1 292 ? -17.966 18.895 14.301 1.00 89.25 292 SER A CA 1
ATOM 2356 C C . SER A 1 292 ? -17.482 18.589 15.726 1.00 89.25 292 SER A C 1
ATOM 2358 O O . SER A 1 292 ? -17.110 17.456 16.027 1.00 89.25 292 SER A O 1
ATOM 2360 N N . GLU A 1 293 ? -17.641 19.523 16.670 1.00 94.00 293 GLU A N 1
ATOM 2361 C CA . GLU A 1 293 ? -17.290 19.297 18.082 1.00 94.00 293 GLU A CA 1
ATOM 2362 C C . GLU A 1 293 ? -18.050 18.110 18.699 1.00 94.00 293 GLU A C 1
ATOM 2364 O O . GLU A 1 293 ? -17.490 17.294 19.436 1.00 94.00 293 GLU A O 1
ATOM 2369 N N . GLN A 1 294 ? -19.355 17.999 18.422 1.00 95.44 294 GLN A N 1
ATOM 2370 C CA . GLN A 1 294 ? -20.178 16.885 18.906 1.00 95.44 294 GLN A CA 1
ATOM 2371 C C . GLN A 1 294 ? -19.750 15.549 18.298 1.00 95.44 294 GLN A C 1
ATOM 2373 O O . GLN A 1 294 ? -19.806 14.522 18.988 1.00 95.44 294 GLN A O 1
ATOM 2378 N N . ARG A 1 295 ? -19.336 15.562 17.028 1.00 94.88 295 ARG A N 1
ATOM 2379 C CA . ARG A 1 295 ? -18.793 14.400 16.330 1.00 94.88 295 ARG A CA 1
ATOM 2380 C C . ARG A 1 295 ? -17.507 13.941 17.020 1.00 94.88 295 ARG A C 1
ATOM 2382 O O . ARG A 1 295 ? -17.491 12.806 17.498 1.00 94.88 295 ARG A O 1
ATOM 2389 N N . GLN A 1 296 ? -16.539 14.835 17.242 1.00 92.69 296 GLN A N 1
ATOM 2390 C CA . GLN A 1 296 ? -15.277 14.490 17.916 1.00 92.69 296 GLN A CA 1
ATOM 2391 C C . GLN A 1 296 ? -15.487 13.964 19.339 1.00 92.69 296 GLN A C 1
ATOM 2393 O O . GLN A 1 296 ? -14.947 12.930 19.732 1.00 92.69 296 GLN A O 1
ATOM 2398 N N . ARG A 1 297 ? -16.355 14.616 20.126 1.00 95.19 297 ARG A N 1
ATOM 2399 C CA . ARG A 1 297 ? -16.704 14.135 21.476 1.00 95.19 297 ARG A CA 1
ATOM 2400 C C . ARG A 1 297 ? -17.322 12.736 21.448 1.00 95.19 297 ARG A C 1
ATOM 2402 O O . ARG A 1 297 ? -17.105 11.945 22.368 1.00 95.19 297 ARG A O 1
ATOM 2409 N N . THR A 1 298 ? -18.110 12.427 20.418 1.00 95.56 298 THR A N 1
ATOM 2410 C CA . THR A 1 298 ? -18.723 11.103 20.256 1.00 95.56 298 THR A CA 1
ATOM 2411 C C . THR A 1 298 ? -17.680 10.047 19.907 1.00 95.56 298 THR A C 1
ATOM 2413 O O . THR A 1 298 ? -17.733 8.967 20.500 1.00 95.56 298 THR A O 1
ATOM 2416 N N . ILE A 1 299 ? -16.738 10.364 19.014 1.00 93.44 299 ILE A N 1
ATOM 2417 C CA . ILE A 1 299 ? -15.604 9.501 18.650 1.00 93.44 299 ILE A CA 1
ATOM 2418 C C . ILE A 1 299 ? -14.800 9.158 19.902 1.00 93.44 299 ILE A C 1
ATOM 2420 O O . ILE A 1 299 ? -14.764 7.993 20.298 1.00 93.44 299 ILE A O 1
ATOM 2424 N N . ASN A 1 300 ? -14.306 10.172 20.618 1.00 94.00 300 ASN A N 1
ATOM 2425 C CA . ASN A 1 300 ? -13.500 9.989 21.828 1.00 94.00 300 ASN A CA 1
ATOM 2426 C C . ASN A 1 300 ? -14.223 9.141 22.883 1.00 94.00 300 ASN A C 1
ATOM 2428 O O . ASN A 1 300 ? -13.653 8.217 23.461 1.00 94.00 300 ASN A O 1
ATOM 2432 N N . LYS A 1 301 ? -15.518 9.397 23.110 1.00 96.19 301 LYS A N 1
ATOM 2433 C CA . LYS A 1 301 ? -16.312 8.625 24.076 1.00 96.19 301 LYS A CA 1
ATOM 2434 C C . LYS A 1 301 ? -16.475 7.158 23.666 1.00 96.19 301 LYS A C 1
ATOM 2436 O O . LYS A 1 301 ? -16.476 6.283 24.533 1.00 96.19 301 LYS A O 1
ATOM 2441 N N . ARG A 1 302 ? -16.698 6.889 22.377 1.00 96.19 302 ARG A N 1
ATOM 2442 C CA . ARG A 1 302 ? -16.942 5.535 21.859 1.00 96.19 302 ARG A CA 1
ATOM 2443 C C . ARG A 1 302 ? -15.655 4.729 21.788 1.00 96.19 302 ARG A C 1
ATOM 2445 O O . ARG A 1 302 ? -15.642 3.628 22.328 1.00 96.19 302 ARG A O 1
ATOM 2452 N N . LEU A 1 303 ? -14.590 5.302 21.236 1.00 96.25 303 LEU A N 1
ATOM 2453 C CA . LEU A 1 303 ? -13.274 4.673 21.197 1.00 96.25 303 LEU A CA 1
ATOM 2454 C C . LEU A 1 303 ? -12.721 4.449 22.608 1.00 96.25 303 LEU A C 1
ATOM 2456 O O . LEU A 1 303 ? -12.279 3.350 22.906 1.00 96.25 303 LEU A O 1
ATOM 2460 N N . GLY A 1 304 ? -12.887 5.395 23.539 1.00 95.75 304 GLY A N 1
ATOM 2461 C CA . GLY A 1 304 ? -12.510 5.169 24.941 1.00 95.75 304 GLY A CA 1
ATOM 2462 C C . GLY A 1 304 ? -13.347 4.088 25.647 1.00 95.75 304 GLY A C 1
ATOM 2463 O O . GLY A 1 304 ? -12.897 3.467 26.608 1.00 95.75 304 GLY A O 1
ATOM 2464 N N . SER A 1 305 ? -14.580 3.828 25.197 1.00 96.06 305 SER A N 1
ATOM 2465 C CA . SER A 1 305 ? -15.361 2.681 25.683 1.00 96.06 305 SER A CA 1
ATOM 2466 C C . SER A 1 305 ? -14.898 1.362 25.068 1.00 96.06 305 SER A C 1
ATOM 2468 O O . SER A 1 305 ? -14.997 0.336 25.742 1.00 96.06 305 SER A O 1
ATOM 2470 N N . LEU A 1 306 ? -14.458 1.382 23.809 1.00 97.19 306 LEU A N 1
ATOM 2471 C CA . LEU A 1 306 ? -13.897 0.232 23.107 1.00 97.19 306 LEU A CA 1
ATOM 2472 C C . LEU A 1 306 ? -12.562 -0.177 23.736 1.00 97.19 306 LEU A C 1
ATOM 2474 O O . LEU A 1 306 ? -12.409 -1.333 24.109 1.00 97.19 306 LEU A O 1
ATOM 2478 N N . GLU A 1 307 ? -11.686 0.788 23.999 1.00 97.31 307 GLU A N 1
ATOM 2479 C CA . GLU A 1 307 ? -10.422 0.614 24.723 1.00 97.31 307 GLU A CA 1
ATOM 2480 C C . GLU A 1 307 ? -10.644 -0.058 26.090 1.00 97.31 307 GLU A C 1
ATOM 2482 O O . GLU A 1 307 ? -10.047 -1.079 26.412 1.00 97.31 307 GLU A O 1
ATOM 2487 N N . ARG A 1 308 ? -11.627 0.414 26.871 1.00 97.69 308 ARG A N 1
ATOM 2488 C CA . ARG A 1 308 ? -12.007 -0.221 28.149 1.00 97.69 308 ARG A CA 1
ATOM 2489 C C . ARG A 1 308 ? -12.565 -1.639 28.008 1.00 97.69 308 ARG A C 1
ATOM 2491 O O . ARG A 1 308 ? -12.586 -2.386 28.987 1.00 97.69 308 ARG A O 1
ATOM 2498 N N . ILE A 1 309 ? -13.136 -1.999 26.861 1.00 97.06 309 ILE A N 1
ATOM 2499 C CA . ILE A 1 309 ? -13.558 -3.379 26.591 1.00 97.06 309 ILE A CA 1
ATOM 2500 C C . ILE A 1 309 ? -12.325 -4.219 26.266 1.00 97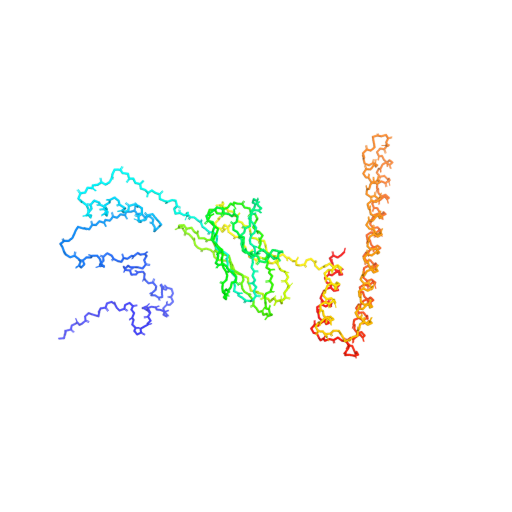.06 309 ILE A C 1
ATOM 2502 O O . ILE A 1 309 ? -12.148 -5.255 26.898 1.00 97.06 309 ILE A O 1
ATOM 2506 N N . LEU A 1 310 ? -11.469 -3.735 25.368 1.00 96.94 310 LEU A N 1
ATOM 2507 C CA . LEU A 1 310 ? -10.233 -4.394 24.961 1.00 96.94 310 LEU A CA 1
ATOM 2508 C C . LEU A 1 310 ? -9.321 -4.683 26.165 1.00 96.94 310 LEU A C 1
ATOM 2510 O O . LEU A 1 310 ? -8.952 -5.833 26.387 1.00 96.94 310 LEU A O 1
ATOM 2514 N N . ASN A 1 311 ? -9.091 -3.697 27.037 1.00 96.94 311 ASN A N 1
ATOM 2515 C CA . ASN A 1 311 ? -8.288 -3.868 28.256 1.00 96.94 311 ASN A CA 1
ATOM 2516 C C . ASN A 1 311 ? -8.868 -4.940 29.192 1.00 96.94 311 ASN A C 1
ATOM 2518 O O . ASN A 1 311 ? -8.131 -5.701 29.810 1.00 96.94 311 ASN A O 1
ATOM 2522 N N . ARG A 1 312 ? -10.201 -5.040 29.293 1.00 96.75 312 ARG A N 1
ATOM 2523 C CA . ARG A 1 312 ? -10.853 -6.084 30.104 1.00 96.75 312 ARG A CA 1
ATOM 2524 C C . ARG A 1 312 ? -10.717 -7.477 29.500 1.00 96.75 312 ARG A C 1
ATOM 2526 O O . ARG A 1 312 ? -10.746 -8.441 30.259 1.00 96.75 312 ARG A O 1
ATOM 2533 N N . ILE A 1 313 ? -10.632 -7.579 28.175 1.00 95.75 313 ILE A N 1
ATOM 2534 C CA . ILE A 1 313 ? -10.368 -8.842 27.481 1.00 95.75 313 ILE A CA 1
ATOM 2535 C C . ILE A 1 313 ? -8.910 -9.250 27.735 1.00 95.75 313 ILE A C 1
ATOM 2537 O O . ILE A 1 313 ? -8.686 -10.383 28.151 1.00 95.75 313 ILE A O 1
ATOM 2541 N N . LYS A 1 314 ? -7.954 -8.314 27.618 1.00 95.25 314 LYS A N 1
ATOM 2542 C CA . LYS A 1 314 ? -6.527 -8.540 27.918 1.00 95.25 314 LYS A CA 1
ATOM 2543 C C . LYS A 1 314 ? -6.283 -9.014 29.351 1.00 95.25 314 LYS A C 1
ATOM 2545 O O . LYS A 1 314 ? -5.650 -10.036 29.543 1.00 95.25 314 LYS A O 1
ATOM 2550 N N . ILE A 1 315 ? -6.871 -8.353 30.354 1.00 95.44 315 ILE A N 1
ATOM 2551 C CA . ILE A 1 315 ? -6.731 -8.739 31.779 1.00 95.44 315 ILE A CA 1
ATOM 2552 C C . ILE A 1 315 ? -7.216 -10.175 32.062 1.00 95.44 315 ILE A C 1
ATOM 2554 O O . ILE A 1 315 ? -6.836 -10.771 33.065 1.00 95.44 315 ILE A O 1
ATOM 2558 N N . LYS A 1 316 ? -8.102 -10.721 31.224 1.00 94.56 316 LYS A N 1
ATOM 2559 C CA . LYS A 1 316 ? -8.652 -12.076 31.372 1.00 94.56 316 LYS A CA 1
ATOM 2560 C C . LYS A 1 316 ? -7.961 -13.099 30.469 1.00 94.56 316 LYS A C 1
ATOM 2562 O O . LYS A 1 316 ? -8.562 -14.145 30.223 1.00 94.56 316 LYS A O 1
ATOM 2567 N N . ASP A 1 317 ? -6.800 -12.754 29.914 1.00 93.25 317 ASP A N 1
ATOM 2568 C CA . ASP A 1 317 ? -6.066 -13.551 28.926 1.00 93.25 317 ASP A CA 1
ATOM 2569 C C . ASP A 1 317 ? -6.956 -13.964 27.736 1.00 93.25 317 ASP A C 1
ATOM 2571 O O . ASP A 1 317 ? -6.844 -15.041 27.156 1.00 93.25 317 ASP A O 1
ATOM 2575 N N . GLY A 1 318 ? -7.929 -13.107 27.400 1.00 92.19 318 GLY A N 1
ATOM 2576 C CA . GLY A 1 318 ? -8.895 -13.339 26.328 1.00 92.19 318 GLY A CA 1
ATOM 2577 C C . GLY A 1 318 ? -8.385 -12.928 24.947 1.00 92.19 318 GLY A C 1
ATOM 2578 O O . GLY A 1 318 ? -9.053 -13.221 23.953 1.00 92.19 318 GLY A O 1
ATOM 2579 N N . ILE A 1 319 ? -7.243 -12.237 24.902 1.00 94.81 319 ILE A N 1
ATOM 2580 C CA . ILE A 1 319 ? -6.551 -11.808 23.690 1.00 94.81 319 ILE A CA 1
ATOM 2581 C C . ILE A 1 319 ? -5.028 -11.954 23.857 1.00 94.81 319 ILE A C 1
ATOM 2583 O O . ILE A 1 319 ? -4.533 -11.739 24.964 1.00 94.81 319 ILE A O 1
ATOM 2587 N N . SER A 1 320 ? -4.299 -12.301 22.791 1.00 90.62 320 SER A N 1
ATOM 2588 C CA . SER A 1 320 ? -2.826 -12.280 22.770 1.00 90.62 320 SER A CA 1
ATOM 2589 C C . SER A 1 320 ? -2.266 -10.852 22.819 1.00 90.62 320 SER A C 1
ATOM 2591 O O . SER A 1 320 ? -2.977 -9.887 22.528 1.00 90.62 320 SER A O 1
ATOM 2593 N N . GLU A 1 321 ? -0.980 -10.710 23.156 1.00 85.81 321 GLU A N 1
ATOM 2594 C CA . GLU A 1 321 ? -0.306 -9.404 23.159 1.00 85.81 321 GLU A CA 1
ATOM 2595 C C . GLU A 1 321 ? -0.320 -8.779 21.757 1.00 85.81 321 GLU A C 1
ATOM 2597 O O . GLU A 1 321 ? -0.763 -7.646 21.593 1.00 85.81 321 GLU A O 1
ATOM 2602 N N . GLN A 1 322 ? 0.016 -9.567 20.730 1.00 77.38 322 GLN A N 1
ATOM 2603 C CA . GLN A 1 322 ? 0.036 -9.119 19.337 1.00 77.38 322 GLN A CA 1
ATOM 2604 C C . GLN A 1 322 ? -1.345 -8.645 18.864 1.00 77.38 322 GLN A C 1
ATOM 2606 O O . GLN A 1 322 ? -1.475 -7.572 18.280 1.00 77.38 322 GLN A O 1
ATOM 2611 N N . GLY A 1 323 ? -2.401 -9.418 19.143 1.00 81.25 323 GLY A N 1
ATOM 2612 C CA . GLY A 1 323 ? -3.763 -9.035 18.765 1.00 81.25 323 GLY A CA 1
ATOM 2613 C C . GLY A 1 323 ? -4.246 -7.786 19.505 1.00 81.25 323 GLY A C 1
ATOM 2614 O O . GLY A 1 323 ? -4.987 -6.975 18.950 1.00 81.25 323 GLY A O 1
ATOM 2615 N N . TYR A 1 324 ? -3.828 -7.609 20.758 1.00 91.62 324 TYR A N 1
ATOM 2616 C CA . TYR A 1 324 ? -4.131 -6.404 21.519 1.00 91.62 324 TYR A CA 1
ATOM 2617 C C . TYR A 1 324 ? -3.448 -5.168 20.930 1.00 91.62 324 TYR A C 1
ATOM 2619 O O . TYR A 1 324 ? -4.108 -4.139 20.782 1.00 91.62 324 TYR A O 1
ATOM 2627 N N . ASP A 1 325 ? -2.165 -5.272 20.586 1.00 76.94 325 ASP A N 1
ATOM 2628 C CA . ASP A 1 325 ? -1.376 -4.149 20.081 1.00 76.94 325 ASP A CA 1
ATOM 2629 C C . ASP A 1 325 ? -1.897 -3.649 18.731 1.00 76.94 325 ASP A C 1
ATOM 2631 O O . ASP A 1 325 ? -2.050 -2.439 18.559 1.00 76.94 325 ASP A O 1
ATOM 2635 N N . ILE A 1 326 ? -2.284 -4.559 17.827 1.00 80.88 326 ILE A N 1
ATOM 2636 C CA . ILE A 1 326 ? -2.915 -4.216 16.539 1.00 80.88 326 ILE A CA 1
ATOM 2637 C C . ILE A 1 326 ? -4.189 -3.391 16.771 1.00 80.88 326 ILE A C 1
ATOM 2639 O O . ILE A 1 326 ? -4.292 -2.250 16.325 1.00 80.88 326 ILE A O 1
ATOM 2643 N N . ILE A 1 327 ? -5.140 -3.911 17.558 1.00 91.38 327 ILE A N 1
ATOM 2644 C CA . ILE A 1 327 ? -6.419 -3.218 17.793 1.00 91.38 327 ILE A CA 1
ATOM 2645 C C . ILE A 1 327 ? -6.200 -1.898 18.553 1.00 91.38 327 ILE A C 1
ATOM 2647 O O . ILE A 1 327 ? -6.938 -0.930 18.356 1.00 91.38 327 ILE A O 1
ATOM 2651 N N . MET A 1 328 ? -5.214 -1.830 19.450 1.00 91.94 328 MET A N 1
ATOM 2652 C CA . MET A 1 328 ? -4.901 -0.602 20.180 1.00 91.94 328 MET A CA 1
ATOM 2653 C C . MET A 1 328 ? -4.297 0.468 19.265 1.00 91.94 328 MET A C 1
ATOM 2655 O O . MET A 1 328 ? -4.680 1.638 19.370 1.00 91.94 328 MET A O 1
ATOM 2659 N N . SER A 1 329 ? -3.393 0.074 18.366 1.00 80.25 329 SER A N 1
ATOM 2660 C CA . SER A 1 329 ? -2.844 0.946 17.325 1.00 80.25 329 SER A CA 1
ATOM 2661 C C . SER A 1 329 ? -3.974 1.541 16.487 1.00 80.25 329 SER A C 1
ATOM 2663 O O . SER A 1 329 ? -4.098 2.766 16.380 1.00 80.25 329 SER A O 1
ATOM 2665 N N . ASP A 1 330 ? -4.898 0.689 16.047 1.00 88.25 330 ASP A N 1
ATOM 2666 C CA . ASP A 1 330 ? -6.062 1.100 15.277 1.00 88.25 330 ASP A CA 1
ATOM 2667 C C . ASP A 1 330 ? -6.945 2.100 16.016 1.00 88.25 330 ASP A C 1
ATOM 2669 O O . ASP A 1 330 ? -7.330 3.141 15.484 1.00 88.25 330 ASP A O 1
ATOM 2673 N N . ILE A 1 331 ? -7.253 1.824 17.286 1.00 92.69 331 ILE A N 1
ATOM 2674 C CA . ILE A 1 331 ? -8.051 2.726 18.122 1.00 92.69 331 ILE A CA 1
ATOM 2675 C C . ILE A 1 331 ? -7.390 4.104 18.234 1.00 92.69 331 ILE A C 1
ATOM 2677 O O . ILE A 1 331 ? -8.099 5.117 18.222 1.00 92.69 331 ILE A O 1
ATOM 2681 N N . ASN A 1 332 ? -6.065 4.155 18.371 1.00 87.12 332 ASN A N 1
ATOM 2682 C CA . ASN A 1 332 ? -5.323 5.407 18.472 1.00 87.12 332 ASN A CA 1
ATOM 2683 C C . ASN A 1 332 ? -5.309 6.161 17.141 1.00 87.12 332 ASN A C 1
ATOM 2685 O O . ASN A 1 332 ? -5.555 7.369 17.137 1.00 87.12 332 ASN A O 1
ATOM 2689 N N . TYR A 1 333 ? -5.121 5.461 16.022 1.00 85.44 333 TYR A N 1
ATOM 2690 C CA . TYR A 1 333 ? -5.203 6.065 14.697 1.00 85.44 333 TYR A CA 1
ATOM 2691 C C . TYR A 1 333 ? -6.604 6.630 14.432 1.00 85.44 333 TYR A C 1
ATOM 2693 O O . TYR A 1 333 ? -6.753 7.815 14.130 1.00 85.44 333 TYR A O 1
ATOM 2701 N N . LEU A 1 334 ? -7.654 5.827 14.633 1.00 87.75 334 LEU A N 1
ATOM 2702 C CA . LEU A 1 334 ? -9.047 6.241 14.436 1.00 87.75 334 LEU A CA 1
ATOM 2703 C C . LEU A 1 334 ? -9.433 7.440 15.310 1.00 87.75 334 LEU A C 1
ATOM 2705 O O . LEU A 1 334 ? -10.297 8.230 14.941 1.00 87.75 334 LEU A O 1
ATOM 2709 N N . ARG A 1 335 ? -8.823 7.597 16.486 1.00 89.19 335 ARG A N 1
ATOM 2710 C CA . ARG A 1 335 ? -9.103 8.721 17.392 1.00 89.19 335 ARG A CA 1
ATOM 2711 C C . ARG A 1 335 ? -8.629 10.061 16.839 1.00 89.19 335 ARG A C 1
ATOM 2713 O O . ARG A 1 335 ? -9.263 11.076 17.128 1.00 89.19 335 ARG A O 1
ATOM 2720 N N . ASN A 1 336 ? -7.537 10.045 16.083 1.00 79.75 336 ASN A N 1
ATOM 2721 C CA . ASN A 1 336 ? -6.902 11.244 15.550 1.00 79.75 336 ASN A CA 1
ATOM 2722 C C . ASN A 1 336 ? -7.340 11.545 14.110 1.00 79.75 336 ASN A C 1
ATOM 2724 O O . ASN A 1 336 ? -7.351 12.711 13.729 1.00 79.75 336 ASN A O 1
ATOM 2728 N N . ASN A 1 337 ? -7.721 10.514 13.346 1.00 79.31 337 ASN A N 1
ATOM 2729 C CA . ASN A 1 337 ? -7.966 10.618 11.904 1.00 79.31 337 ASN A CA 1
ATOM 2730 C C . ASN A 1 337 ? -9.444 10.515 11.484 1.00 79.31 337 ASN A C 1
ATOM 2732 O O . ASN A 1 337 ? -9.762 10.822 10.336 1.00 79.31 337 ASN A O 1
ATOM 2736 N N . LEU A 1 338 ? -10.359 10.111 12.380 1.00 82.06 338 LEU A N 1
ATOM 2737 C CA . LEU A 1 338 ? -11.805 10.216 12.133 1.00 82.06 338 LEU A CA 1
ATOM 2738 C C . LEU A 1 338 ? -12.310 11.604 12.472 1.00 82.06 338 LEU A C 1
ATOM 2740 O O . LEU A 1 338 ? -13.094 12.118 11.643 1.00 82.06 338 LEU A O 1
#

Secondary structure (DSSP, 8-state):
----PPP--SEETTEETTTT-TTS-TT-PPPTTSSS--THHHHT-TTS--------TTTHHHHTHHHHHHHHHSS--S--------S-EEEEEEESSEEEEEE-TTS-EEEE-TTTSSEEE-STT-EE--SSSSEEEEEEESPPSEEEEEEEEESSSEEEEEEEEEE-SS-EEEEEEEEEE-TT-EEEEEEEE-TTSSS-B---EE------HHHHHHHHHHHHHTTSB--HHHHHHHHHHHHHHHHHHHHHHHHHHHHHHHHHHHHT-TTS-HHHHHHHHHHHHHHHHHHHHHHHHHHHHHHHHHHHHHHHHHTTT-B-HHHHHHHHHHHHHHHHH-